Protein AF-A0A8T4YUE2-F1 (afdb_monomer)

Sequence (226 aa):
MSTVSCRKFLSAGVGGAAAAGIGYLTKDYWYPLTQRVISPKPAFATPTPVETKVNSPPYANFELKRPIYIRPCVGQEVQFLNKSTDPDGDPLTYRWYVDDKLESESKDFSTRFNEIGQHSVRLEVSDGKLKDKKEYSFIDVETDQIFPTKPLYVKYKGVRYFAGSITYEWPNIPSPSTEEMDEQLDTIRDDLGCNAIIICGGEYSEDRMIECGRMALEKRFERIYV

Foldseek 3Di:
DDDDDDDDDDDDDDDDDDDDDDDDDDDDDDDDDDDDDDPDDDDPDDPDPPPPPDADEKAWDKDWPDPPPDQAAAFDKTKIATPIGGPVHADKWKWKDKQNHTDDGDRIDMDGHHDFAWIKIKMWMDSPPHIDMDIDRTRGYHHDDPDPCPPDPDPFDEDEEEQEDPDPVCVPDHHDDLVNLLRVLLCCCPVVVGLEYEYDYDPPCPVSSVSSVVSNVVSRRPYYHD

Structure (mmCIF, N/CA/C/O backbone):
data_AF-A0A8T4YUE2-F1
#
_entry.id   AF-A0A8T4YUE2-F1
#
loop_
_atom_site.group_PDB
_atom_site.id
_atom_site.type_symbol
_atom_site.label_atom_id
_atom_site.label_alt_id
_atom_site.label_comp_id
_atom_site.label_asym_id
_atom_site.label_entity_id
_atom_site.label_seq_id
_atom_site.pdbx_PDB_ins_code
_atom_site.Cartn_x
_atom_site.Cartn_y
_atom_site.Cartn_z
_atom_site.occupancy
_atom_site.B_iso_or_equiv
_atom_site.auth_seq_id
_atom_site.auth_comp_id
_atom_site.auth_asym_id
_atom_site.auth_atom_id
_atom_site.pdbx_PDB_model_num
ATOM 1 N N . MET A 1 1 ? 52.497 2.672 49.164 1.00 38.88 1 MET A N 1
ATOM 2 C CA . MET A 1 1 ? 51.221 2.724 48.423 1.00 38.88 1 MET A CA 1
ATOM 3 C C . MET A 1 1 ? 50.197 3.216 49.434 1.00 38.88 1 MET A C 1
ATOM 5 O O . MET A 1 1 ? 49.953 2.500 50.391 1.00 38.88 1 MET A O 1
ATOM 9 N N . SER A 1 2 ? 49.788 4.487 49.460 1.00 33.41 2 SER A N 1
ATOM 10 C CA . SER A 1 2 ? 49.443 5.390 48.340 1.00 33.41 2 SER A CA 1
ATOM 11 C C . SER A 1 2 ? 48.178 4.882 47.623 1.00 33.41 2 SER A C 1
ATOM 13 O O . SER A 1 2 ? 48.196 3.739 47.180 1.00 33.41 2 SER A O 1
ATOM 15 N N . THR A 1 3 ? 47.077 5.638 47.504 1.00 31.02 3 THR A N 1
ATOM 16 C CA . THR A 1 3 ? 46.895 7.076 47.822 1.00 31.02 3 THR A CA 1
ATOM 17 C C . THR A 1 3 ? 45.441 7.417 48.189 1.00 31.02 3 THR A C 1
ATOM 19 O O . THR A 1 3 ? 44.520 6.662 47.901 1.00 31.02 3 THR A O 1
ATOM 22 N N . VAL A 1 4 ? 45.240 8.578 48.820 1.00 30.95 4 VAL A N 1
ATOM 23 C CA . VAL A 1 4 ? 43.931 9.166 49.163 1.00 30.95 4 VAL A CA 1
ATOM 24 C C . VAL A 1 4 ? 43.209 9.702 47.920 1.00 30.95 4 VAL A C 1
ATOM 26 O O . VAL A 1 4 ? 43.837 10.366 47.099 1.00 30.95 4 VAL A O 1
ATOM 29 N N . SER A 1 5 ? 41.879 9.559 47.856 1.00 28.42 5 SER A N 1
ATOM 30 C CA . SER A 1 5 ? 41.004 10.623 47.334 1.00 28.42 5 SER A CA 1
ATOM 31 C C . SER A 1 5 ? 39.578 10.525 47.895 1.00 28.42 5 SER A C 1
ATOM 33 O O . SER A 1 5 ? 39.104 9.449 48.246 1.00 28.42 5 SER A O 1
ATOM 35 N N . CYS A 1 6 ? 38.902 11.667 48.000 1.00 26.30 6 CYS A N 1
ATOM 36 C CA . CYS A 1 6 ? 37.543 11.833 48.519 1.00 26.30 6 CYS A CA 1
ATOM 37 C C . CYS A 1 6 ? 36.867 12.984 47.765 1.00 26.30 6 CYS A C 1
ATOM 39 O O . CYS A 1 6 ? 37.536 13.988 47.508 1.00 26.30 6 CYS A O 1
ATOM 41 N N . ARG A 1 7 ? 35.554 12.888 47.482 1.00 28.30 7 ARG A N 1
ATOM 42 C CA . ARG A 1 7 ? 34.681 14.067 47.297 1.00 28.30 7 ARG A CA 1
ATOM 43 C C . ARG A 1 7 ? 33.175 13.771 47.423 1.00 28.30 7 ARG A C 1
ATOM 45 O O . ARG A 1 7 ? 32.545 13.205 46.540 1.00 28.30 7 ARG A O 1
ATOM 52 N N . LYS A 1 8 ? 32.612 14.273 48.528 1.00 25.11 8 LYS A N 1
ATOM 53 C CA . LYS A 1 8 ? 31.331 15.020 48.596 1.00 25.11 8 LYS A CA 1
ATOM 54 C C . LYS A 1 8 ? 31.420 16.253 47.653 1.00 25.11 8 LYS A C 1
ATOM 56 O O . LYS A 1 8 ? 32.539 16.609 47.296 1.00 25.11 8 LYS A O 1
ATOM 61 N N . PHE A 1 9 ? 30.416 17.038 47.248 1.00 26.80 9 PHE A N 1
ATOM 62 C CA . PHE A 1 9 ? 28.951 17.212 47.423 1.00 26.80 9 PHE A CA 1
ATOM 63 C C . PHE A 1 9 ? 28.524 18.219 46.292 1.00 26.80 9 PHE A C 1
ATOM 65 O O . PHE A 1 9 ? 29.406 18.647 45.551 1.00 26.80 9 PHE A O 1
ATOM 72 N N . LEU A 1 10 ? 27.295 18.707 46.041 1.00 23.53 10 LEU A N 1
ATOM 73 C CA . LEU A 1 10 ? 25.931 18.642 46.617 1.00 23.53 10 LEU A CA 1
ATOM 74 C C . LEU A 1 10 ? 24.929 19.101 45.514 1.00 23.53 10 LEU A C 1
ATOM 76 O O . LEU A 1 10 ? 25.354 19.702 44.530 1.00 23.53 10 LEU A O 1
ATOM 80 N N . SER A 1 11 ? 23.615 18.982 45.736 1.00 25.91 11 SER A N 1
ATOM 81 C CA . SER A 1 11 ? 22.608 19.898 45.156 1.00 25.91 11 SER A CA 1
ATOM 82 C C . SER A 1 11 ? 21.595 20.301 46.233 1.00 25.91 11 SER A C 1
ATOM 84 O O . SER A 1 11 ? 21.238 19.470 47.067 1.00 25.91 11 SER A O 1
ATOM 86 N N . ALA A 1 12 ? 21.173 21.569 46.267 1.00 29.11 12 ALA A N 1
ATOM 87 C CA . ALA A 1 12 ? 20.514 22.169 47.432 1.00 29.11 12 ALA A CA 1
ATOM 88 C C . ALA A 1 12 ? 19.180 22.873 47.113 1.00 29.11 12 ALA A C 1
ATOM 90 O O . ALA A 1 12 ? 18.963 23.352 46.005 1.00 29.11 12 ALA A O 1
ATOM 91 N N . GLY A 1 13 ? 18.334 22.963 48.141 1.00 26.25 13 GLY A N 1
ATOM 92 C CA . GLY A 1 13 ? 17.031 23.637 48.187 1.00 26.25 13 GLY A CA 1
ATOM 93 C C . GLY A 1 13 ? 16.423 23.343 49.564 1.00 26.25 13 GLY A C 1
ATOM 94 O O . GLY A 1 13 ? 15.922 22.250 49.783 1.00 26.25 13 GLY A O 1
ATOM 95 N N . VAL A 1 14 ? 16.728 24.110 50.615 1.00 27.97 14 VAL A N 1
ATOM 96 C CA . VAL A 1 14 ? 16.156 25.437 50.927 1.00 27.97 14 VAL A CA 1
ATOM 97 C C . VAL A 1 14 ? 14.621 25.362 51.012 1.00 27.97 14 VAL A C 1
ATOM 99 O O . VAL A 1 14 ? 13.965 25.204 49.995 1.00 27.97 14 VAL A O 1
ATOM 102 N N . GLY A 1 15 ? 14.004 25.485 52.190 1.00 24.48 15 GLY A N 1
ATOM 103 C CA . GLY A 1 15 ? 14.605 25.602 53.523 1.00 24.48 15 GLY A CA 1
ATOM 104 C C . GLY A 1 15 ? 13.550 25.698 54.630 1.00 24.48 15 GLY A C 1
ATOM 105 O O . GLY A 1 15 ? 12.399 26.029 54.368 1.00 24.48 15 GLY A O 1
ATOM 106 N N . GLY A 1 16 ? 13.947 25.427 55.874 1.00 26.67 16 GLY A N 1
ATOM 107 C CA . GLY A 1 16 ? 13.075 25.543 57.044 1.00 26.67 16 GLY A CA 1
ATOM 108 C C . GLY A 1 16 ? 13.902 25.689 58.316 1.00 26.67 16 GLY A C 1
ATOM 109 O O . GLY A 1 16 ? 14.657 24.785 58.664 1.00 26.67 16 GLY A O 1
ATOM 110 N N . ALA A 1 17 ? 13.793 26.840 58.982 1.00 26.16 17 ALA A N 1
ATOM 111 C CA . ALA A 1 17 ? 14.574 27.165 60.171 1.00 26.16 17 ALA A CA 1
ATOM 112 C C . ALA A 1 17 ? 13.704 27.845 61.238 1.00 26.16 17 ALA A C 1
ATOM 114 O O . ALA A 1 17 ? 13.204 28.947 61.032 1.00 26.16 17 ALA A O 1
ATOM 115 N N . ALA A 1 18 ? 13.576 27.190 62.390 1.00 28.41 18 ALA A N 1
ATOM 116 C CA . ALA A 1 18 ? 13.179 27.759 63.677 1.00 28.41 18 ALA A CA 1
ATOM 117 C C . ALA A 1 18 ? 13.694 26.809 64.775 1.00 28.41 18 ALA A C 1
ATOM 119 O O . ALA A 1 18 ? 13.751 25.600 64.548 1.00 28.41 18 ALA A O 1
ATOM 120 N N . ALA A 1 19 ? 14.111 27.325 65.936 1.00 28.05 19 ALA A N 1
ATOM 121 C CA . ALA A 1 19 ? 14.822 26.529 66.941 1.00 28.05 19 ALA A CA 1
ATOM 122 C C . ALA A 1 19 ? 14.387 26.828 68.385 1.00 28.05 19 ALA A C 1
ATOM 124 O O . ALA A 1 19 ? 14.230 27.987 68.760 1.00 28.05 19 ALA A O 1
ATOM 125 N N . ALA A 1 20 ? 14.279 25.768 69.193 1.00 30.95 20 ALA A N 1
ATOM 126 C CA . ALA A 1 20 ? 14.277 25.758 70.661 1.00 30.95 20 ALA A CA 1
ATOM 127 C C . ALA A 1 20 ? 14.504 24.302 71.146 1.00 30.95 20 ALA A C 1
ATOM 129 O O . ALA A 1 20 ? 14.014 23.379 70.502 1.00 30.95 20 ALA A O 1
ATOM 130 N N . GLY A 1 21 ? 15.219 24.004 72.237 1.00 29.17 21 GLY A N 1
ATOM 131 C CA . GLY A 1 21 ? 16.077 24.872 73.049 1.00 29.17 21 GLY A CA 1
ATOM 132 C C . GLY A 1 21 ? 16.738 24.136 74.235 1.00 29.17 21 GLY A C 1
ATOM 133 O O . GLY A 1 21 ? 16.043 23.542 75.041 1.00 29.17 21 GLY A O 1
ATOM 134 N N . ILE A 1 22 ? 18.075 24.219 74.319 1.00 27.84 22 ILE A N 1
ATOM 135 C CA . ILE A 1 22 ? 18.956 24.224 75.518 1.00 27.84 22 ILE A CA 1
ATOM 136 C C . ILE A 1 22 ? 18.706 23.223 76.684 1.00 27.84 22 ILE A C 1
ATOM 138 O O . ILE A 1 22 ? 17.821 23.426 77.507 1.00 27.84 22 ILE A O 1
ATOM 142 N N . GLY A 1 23 ? 19.689 22.330 76.909 1.00 26.39 23 GLY A N 1
ATOM 143 C CA . GLY A 1 23 ? 20.106 21.836 78.245 1.00 26.39 23 GLY A CA 1
ATOM 144 C C . GLY A 1 23 ? 19.331 20.641 78.841 1.00 26.39 23 GLY A C 1
ATOM 145 O O . GLY A 1 23 ? 18.169 20.439 78.526 1.00 26.39 23 GLY A O 1
ATOM 146 N N . TYR A 1 24 ? 19.899 19.790 79.710 1.00 28.31 24 TYR A N 1
ATOM 147 C CA . TYR A 1 24 ? 21.267 19.674 80.259 1.00 28.31 24 TYR A CA 1
ATOM 148 C C . TYR A 1 24 ? 21.640 18.186 80.489 1.00 28.31 24 TYR A C 1
ATOM 150 O O . TYR A 1 24 ? 20.778 17.313 80.478 1.00 28.31 24 TYR A O 1
ATOM 158 N N . LEU A 1 25 ? 22.929 17.899 80.714 1.00 34.78 25 LEU A N 1
ATOM 159 C CA . LEU A 1 25 ? 23.470 16.560 81.008 1.00 34.78 25 LEU A CA 1
ATOM 160 C C . LEU A 1 25 ? 23.394 16.197 82.506 1.00 34.78 25 LEU A C 1
ATOM 162 O O . LEU A 1 25 ? 23.933 16.943 83.323 1.00 34.78 25 LEU A O 1
ATOM 166 N N . THR A 1 26 ? 22.928 14.990 82.846 1.00 32.44 26 THR A N 1
ATOM 167 C CA . THR A 1 26 ? 23.358 14.252 84.056 1.00 32.44 26 THR A CA 1
ATOM 168 C C . THR A 1 26 ? 23.444 12.740 83.810 1.00 32.44 26 THR A C 1
ATOM 170 O O . THR A 1 26 ? 22.856 12.207 82.875 1.00 32.44 26 THR A O 1
ATOM 173 N N . LYS A 1 27 ? 24.271 12.088 84.635 1.00 31.78 27 LYS A N 1
ATOM 174 C CA . LYS A 1 27 ? 24.833 10.738 84.473 1.00 31.78 27 LYS A CA 1
ATOM 175 C C . LYS A 1 27 ? 23.836 9.581 84.584 1.00 31.78 27 LYS A C 1
ATOM 177 O O . LYS A 1 27 ? 22.786 9.682 85.210 1.00 31.78 27 LYS A O 1
ATOM 182 N N . ASP A 1 28 ? 24.313 8.462 84.058 1.00 37.44 28 ASP A N 1
ATOM 183 C CA . ASP A 1 28 ? 23.855 7.082 84.197 1.00 37.44 28 ASP A CA 1
ATOM 184 C C . ASP A 1 28 ? 23.324 6.707 85.592 1.00 37.44 28 ASP A C 1
ATOM 186 O O . ASP A 1 28 ? 23.993 6.955 86.592 1.00 37.44 28 ASP A O 1
ATOM 190 N N . TYR A 1 29 ? 22.203 5.977 85.627 1.00 30.33 29 TYR A N 1
ATOM 191 C CA . TYR A 1 29 ? 22.048 4.746 86.416 1.00 30.33 29 TYR A CA 1
ATOM 192 C C . TYR A 1 29 ? 20.968 3.858 85.775 1.00 30.33 29 TYR A C 1
ATOM 194 O O . TYR A 1 29 ? 19.900 4.331 85.394 1.00 30.33 29 TYR A O 1
ATOM 202 N N . TRP A 1 30 ? 21.248 2.559 85.656 1.00 27.05 30 TRP A N 1
ATOM 203 C CA . TRP A 1 30 ? 20.366 1.545 85.066 1.00 27.05 30 TRP A CA 1
ATOM 204 C C . TRP A 1 30 ? 19.930 0.547 86.136 1.00 27.05 30 TRP A C 1
ATOM 206 O O . TRP A 1 30 ? 20.808 0.012 86.801 1.00 27.05 30 TRP A O 1
ATOM 216 N N . TYR A 1 31 ? 18.627 0.255 86.235 1.00 28.47 31 TYR A N 1
ATOM 217 C CA . TYR A 1 31 ? 18.043 -1.047 86.617 1.00 28.47 31 TYR A CA 1
ATOM 218 C C . TYR A 1 31 ? 16.563 -1.103 86.152 1.00 28.47 31 TYR A C 1
ATOM 220 O O . TYR A 1 31 ? 16.006 -0.062 85.797 1.00 28.47 31 TYR A O 1
ATOM 228 N N . PRO A 1 32 ? 15.947 -2.296 85.996 1.00 37.31 32 PRO A N 1
ATOM 229 C CA . PRO A 1 32 ? 14.959 -2.509 84.934 1.00 37.31 32 PRO A CA 1
ATOM 230 C C . PRO A 1 32 ? 13.519 -2.113 85.286 1.00 37.31 32 PRO A C 1
ATOM 232 O O . PRO A 1 32 ? 13.056 -2.296 86.411 1.00 37.31 32 PRO A O 1
ATOM 235 N N . LEU A 1 33 ? 12.772 -1.688 84.262 1.00 31.84 33 LEU A N 1
ATOM 236 C CA . LEU A 1 33 ? 11.313 -1.563 84.294 1.00 31.84 33 LEU A CA 1
ATOM 237 C C . LEU A 1 33 ? 10.638 -2.711 83.535 1.00 31.84 33 LEU A C 1
ATOM 239 O O . LEU A 1 33 ? 11.148 -3.214 82.535 1.00 31.84 33 LEU A O 1
ATOM 243 N N . THR A 1 34 ? 9.478 -3.132 84.034 1.00 36.91 34 THR A N 1
ATOM 244 C CA . THR A 1 34 ? 8.732 -4.289 83.533 1.00 36.91 34 THR A CA 1
ATOM 245 C C . THR A 1 34 ? 8.098 -4.029 82.166 1.00 36.91 34 THR A C 1
ATOM 247 O O . THR A 1 34 ? 7.477 -2.993 81.923 1.00 36.91 34 THR A O 1
ATOM 250 N N . GLN A 1 35 ? 8.215 -5.009 81.267 1.00 36.50 35 GLN A N 1
ATOM 251 C CA . GLN A 1 35 ? 7.698 -4.923 79.903 1.00 36.50 35 GLN A CA 1
ATOM 252 C C . GLN A 1 35 ? 6.166 -5.060 79.879 1.00 36.50 35 GLN A C 1
ATOM 254 O O . GLN A 1 35 ? 5.616 -6.139 79.657 1.00 36.50 35 GLN A O 1
ATOM 259 N N . ARG A 1 36 ? 5.452 -3.949 80.099 1.00 40.69 36 ARG A N 1
ATOM 260 C CA . ARG A 1 36 ? 4.016 -3.864 79.798 1.00 40.69 36 ARG A CA 1
ATOM 261 C C . ARG A 1 36 ? 3.811 -4.055 78.296 1.00 40.69 36 ARG A C 1
ATOM 263 O O . ARG A 1 36 ? 4.295 -3.254 77.500 1.00 40.69 36 ARG A O 1
ATOM 270 N N . VAL A 1 37 ? 3.055 -5.084 77.918 1.00 39.66 37 VAL A N 1
ATOM 271 C CA . VAL A 1 37 ? 2.605 -5.279 76.535 1.00 39.66 37 VAL A CA 1
ATOM 272 C C . VAL A 1 37 ? 1.615 -4.168 76.190 1.00 39.66 37 VAL A C 1
ATOM 274 O O . VAL A 1 37 ? 0.453 -4.207 76.590 1.00 39.66 37 VAL A O 1
ATOM 277 N N . ILE A 1 38 ? 2.087 -3.157 75.463 1.00 42.62 38 ILE A N 1
ATOM 278 C CA . ILE A 1 38 ? 1.226 -2.169 74.816 1.00 42.62 38 ILE A CA 1
ATOM 279 C C . ILE A 1 38 ? 0.842 -2.757 73.461 1.00 42.62 38 ILE A C 1
ATOM 281 O O . ILE A 1 38 ? 1.644 -2.743 72.528 1.00 42.62 38 ILE A O 1
ATOM 285 N N . SER A 1 39 ? -0.375 -3.290 73.353 1.00 45.12 39 SER A N 1
ATOM 286 C CA . SER A 1 39 ? -0.930 -3.704 72.064 1.00 45.12 39 SER A CA 1
ATOM 287 C C . SER A 1 39 ? -0.909 -2.510 71.101 1.00 45.12 39 SER A C 1
ATOM 289 O O . SER A 1 39 ? -1.440 -1.453 71.461 1.00 45.12 39 SER A O 1
ATOM 291 N N . PRO A 1 40 ? -0.321 -2.626 69.896 1.00 42.16 40 PRO A N 1
ATOM 292 C CA . PRO A 1 40 ? -0.323 -1.524 68.947 1.00 42.16 40 PRO A CA 1
ATOM 293 C C . PRO A 1 40 ? -1.768 -1.208 68.554 1.00 42.16 40 PRO A C 1
ATOM 295 O O . PRO A 1 40 ? -2.486 -2.061 68.030 1.00 42.16 40 PRO A O 1
ATOM 298 N N . LYS A 1 41 ? -2.200 0.032 68.813 1.00 43.50 41 LYS A N 1
ATOM 299 C CA . LYS A 1 41 ? -3.467 0.557 68.294 1.00 43.50 41 LYS A CA 1
ATOM 300 C C . LYS A 1 41 ? -3.447 0.379 66.769 1.00 43.50 41 LYS A C 1
ATOM 302 O O . LYS A 1 41 ? -2.474 0.827 66.159 1.00 43.50 41 LYS A O 1
ATOM 307 N N . PRO A 1 42 ? -4.466 -0.243 66.145 1.00 46.47 42 PRO A N 1
ATOM 308 C CA . PRO A 1 42 ? -4.457 -0.452 64.706 1.00 46.47 42 PRO A CA 1
ATOM 309 C C . PRO A 1 42 ? -4.363 0.900 64.000 1.00 46.47 42 PRO A C 1
ATOM 311 O O . PRO A 1 42 ? -5.207 1.781 64.191 1.00 46.47 42 PRO A O 1
ATOM 314 N N . ALA A 1 43 ? -3.310 1.068 63.203 1.00 52.22 43 ALA A N 1
ATOM 315 C CA . ALA A 1 43 ? -3.214 2.178 62.278 1.00 52.22 43 ALA A CA 1
ATOM 316 C C . ALA A 1 43 ? -4.290 1.965 61.210 1.00 52.22 43 ALA A C 1
ATOM 318 O O . ALA A 1 43 ? -4.208 1.026 60.420 1.00 52.22 43 ALA A O 1
ATOM 319 N N . PHE A 1 44 ? -5.313 2.819 61.206 1.00 54.78 44 PHE A N 1
ATOM 320 C CA . PHE A 1 44 ? -6.256 2.875 60.098 1.00 54.78 44 PHE A CA 1
ATOM 321 C C . PHE A 1 44 ? -5.487 3.360 58.871 1.00 54.78 44 PHE A C 1
ATOM 323 O O . PHE A 1 44 ? -5.211 4.552 58.740 1.00 54.78 44 PHE A O 1
ATOM 330 N N . ALA A 1 45 ? -5.117 2.425 57.997 1.00 54.78 45 ALA A N 1
ATOM 331 C CA . ALA A 1 45 ? -4.615 2.752 56.677 1.00 54.78 45 ALA A CA 1
ATOM 332 C C . ALA A 1 45 ? -5.709 3.538 55.948 1.00 54.78 45 ALA A C 1
ATOM 334 O O . ALA A 1 45 ? -6.776 2.999 55.648 1.00 54.78 45 ALA A O 1
ATOM 335 N N . THR A 1 46 ? -5.467 4.826 55.710 1.00 51.53 46 THR A N 1
ATOM 336 C CA . THR A 1 46 ? -6.326 5.629 54.843 1.00 51.53 46 THR A CA 1
ATOM 337 C C . THR A 1 46 ? -6.323 4.958 53.470 1.00 51.53 46 THR A C 1
ATOM 339 O O . THR A 1 46 ? -5.232 4.768 52.926 1.00 51.53 46 THR A O 1
ATOM 342 N N . PRO A 1 47 ? -7.479 4.556 52.910 1.00 60.28 47 PRO A N 1
ATOM 343 C CA . PRO A 1 47 ? -7.495 3.987 51.573 1.00 60.28 47 PRO A CA 1
ATOM 344 C C . PRO A 1 47 ? -6.960 5.046 50.613 1.00 60.28 47 PRO A C 1
ATOM 346 O O . PRO A 1 47 ? -7.492 6.156 50.542 1.00 60.28 47 PRO A O 1
ATOM 349 N N . THR A 1 48 ? -5.876 4.721 49.912 1.00 59.44 48 THR A N 1
ATOM 350 C CA . THR A 1 48 ? -5.363 5.565 48.835 1.00 59.44 48 THR A CA 1
ATOM 351 C C . THR A 1 48 ? -6.492 5.737 47.819 1.00 59.44 48 THR A C 1
ATOM 353 O O . THR A 1 48 ? -7.087 4.723 47.439 1.00 59.44 48 THR A O 1
ATOM 356 N N . PRO A 1 49 ? -6.834 6.965 47.388 1.00 57.38 49 PRO A N 1
ATOM 357 C CA . PRO A 1 49 ? -7.802 7.142 46.318 1.00 57.38 49 PRO A CA 1
ATOM 358 C C . PRO A 1 49 ? -7.329 6.347 45.103 1.00 57.38 49 PRO A C 1
ATOM 360 O O . PRO A 1 49 ? -6.229 6.577 44.603 1.00 57.38 49 PRO A O 1
ATOM 363 N N . VAL A 1 50 ? -8.131 5.377 44.662 1.00 60.28 50 VAL A N 1
ATOM 364 C CA . VAL A 1 50 ? -7.858 4.669 43.412 1.00 60.28 50 VAL A CA 1
ATOM 365 C C . VAL A 1 50 ? -8.160 5.664 42.305 1.00 60.28 50 VAL A C 1
ATOM 367 O O . VAL A 1 50 ? -9.322 5.921 42.001 1.00 60.28 50 VAL A O 1
ATOM 370 N N . GLU A 1 51 ? -7.111 6.279 41.767 1.00 60.47 51 GLU A N 1
ATOM 371 C CA . GLU A 1 51 ? -7.204 7.247 40.680 1.00 60.47 51 GLU A CA 1
ATOM 372 C C . GLU A 1 51 ? -7.627 6.515 39.401 1.00 60.47 51 GLU A C 1
ATOM 374 O O . GLU A 1 51 ? -6.815 6.023 38.618 1.00 60.47 51 GLU A O 1
ATOM 379 N N . THR A 1 52 ? -8.942 6.364 39.235 1.00 65.50 52 THR A N 1
ATOM 380 C CA . THR A 1 52 ? -9.553 5.706 38.083 1.00 65.50 52 THR A CA 1
ATOM 381 C C . THR A 1 52 ? -9.398 6.597 36.860 1.00 65.50 52 THR A C 1
ATOM 383 O O . THR A 1 52 ? -10.268 7.420 36.565 1.00 65.50 52 THR A O 1
ATOM 386 N N . LYS A 1 53 ? -8.271 6.422 36.163 1.00 77.19 53 LYS A N 1
ATOM 387 C CA . LYS A 1 53 ? -8.003 6.995 34.845 1.00 77.19 53 LYS A CA 1
ATOM 388 C C . LYS A 1 53 ? -9.219 6.763 33.938 1.00 77.19 53 LYS A C 1
ATOM 390 O O . LYS A 1 53 ? -9.606 5.621 33.694 1.00 77.19 53 LYS A O 1
ATOM 395 N N . VAL A 1 54 ? -9.845 7.852 33.494 1.00 89.19 54 VAL A N 1
ATOM 396 C CA . VAL A 1 54 ? -10.989 7.801 32.575 1.00 89.19 54 VAL A CA 1
ATOM 397 C C . VAL A 1 54 ? -10.487 7.374 31.201 1.00 89.19 54 VAL A C 1
ATOM 399 O O . VAL A 1 54 ? -9.427 7.816 30.773 1.00 89.19 54 VAL A O 1
ATOM 402 N N . ASN A 1 55 ? -11.244 6.504 30.540 1.00 91.88 55 ASN A N 1
ATOM 403 C CA . ASN A 1 55 ? -10.831 5.864 29.302 1.00 91.88 55 ASN A CA 1
ATOM 404 C C . ASN A 1 55 ? -11.106 6.730 28.065 1.00 91.88 55 ASN A C 1
ATOM 406 O O . ASN A 1 55 ? -12.236 7.181 27.857 1.00 91.88 55 ASN A O 1
ATOM 410 N N . SER A 1 56 ? -10.090 6.885 27.229 1.00 92.19 56 SER A N 1
ATOM 411 C CA . SER A 1 56 ? -10.143 7.487 25.896 1.00 92.19 56 SER A CA 1
ATOM 412 C C . SER A 1 56 ? -10.556 6.433 24.862 1.00 92.19 56 SER A C 1
ATOM 414 O O . SER A 1 56 ? -10.237 5.265 25.049 1.00 92.19 56 SER A O 1
ATOM 416 N N . PRO A 1 57 ? -11.258 6.777 23.770 1.00 92.56 57 PRO A N 1
ATOM 417 C CA . PRO A 1 57 ? -11.473 5.823 22.687 1.00 92.56 57 PRO A CA 1
ATOM 418 C C . PRO A 1 57 ? -10.158 5.546 21.933 1.00 92.56 57 PRO A C 1
ATOM 420 O O . PRO A 1 57 ? -9.328 6.457 21.811 1.00 92.56 57 PRO A O 1
ATOM 423 N N . PRO A 1 58 ? -9.987 4.342 21.357 1.00 96.56 58 PRO A N 1
ATOM 424 C CA . PRO A 1 58 ? -8.894 4.078 20.430 1.00 96.56 58 PRO A CA 1
ATOM 425 C C . PRO A 1 58 ? -9.061 4.910 19.152 1.00 96.56 58 PRO A C 1
ATOM 427 O O . PRO A 1 58 ? -10.171 5.301 18.797 1.00 96.56 58 PRO A O 1
ATOM 430 N N . TYR A 1 59 ? -7.969 5.134 18.422 1.00 95.69 59 TYR A N 1
ATOM 431 C CA . TYR A 1 59 ? -7.998 5.701 17.074 1.00 95.69 59 TYR A CA 1
ATOM 432 C C . TYR A 1 59 ? -7.802 4.589 16.041 1.00 95.69 59 TYR A C 1
ATOM 434 O O . TYR A 1 59 ? -6.725 3.988 15.965 1.00 95.69 59 TYR A O 1
ATOM 442 N N . ALA A 1 60 ? -8.836 4.307 15.249 1.00 95.88 60 ALA A N 1
ATOM 443 C CA . ALA A 1 60 ? -8.797 3.312 14.188 1.00 95.88 60 ALA A CA 1
ATOM 444 C C . ALA A 1 60 ? -8.140 3.892 12.927 1.00 95.88 60 ALA A C 1
ATOM 446 O O . ALA A 1 60 ? -8.597 4.885 12.355 1.00 95.88 60 ALA A O 1
ATOM 447 N N . ASN A 1 61 ? -7.084 3.239 12.441 1.00 94.88 61 ASN A N 1
ATOM 448 C CA . ASN A 1 61 ? -6.453 3.610 11.179 1.00 94.88 61 ASN A CA 1
ATOM 449 C C . ASN A 1 61 ? -5.789 2.413 10.489 1.00 94.88 61 ASN A C 1
ATOM 451 O O . ASN A 1 61 ? -5.226 1.531 11.138 1.00 94.88 61 ASN A O 1
ATOM 455 N N . PHE A 1 62 ? -5.812 2.401 9.159 1.00 92.94 62 PHE A N 1
ATOM 456 C CA . PHE A 1 62 ? -5.086 1.429 8.348 1.00 92.94 62 PHE A CA 1
ATOM 457 C C . PHE A 1 62 ? -4.725 2.003 6.981 1.00 92.94 62 PHE A C 1
ATOM 459 O O . PHE A 1 62 ? -5.330 2.966 6.508 1.00 92.94 62 PHE A O 1
ATOM 466 N N . GLU A 1 63 ? -3.742 1.373 6.351 1.00 89.50 63 GLU A N 1
ATOM 467 C CA . GLU A 1 63 ? -3.248 1.705 5.020 1.00 89.50 63 GLU A CA 1
ATOM 468 C C . GLU A 1 63 ? -3.340 0.475 4.113 1.00 89.50 63 GLU A C 1
ATOM 470 O O . GLU A 1 63 ? -3.088 -0.654 4.546 1.00 89.50 63 GLU A O 1
ATOM 475 N N . LEU A 1 64 ? -3.665 0.700 2.840 1.00 86.69 64 LEU A N 1
ATOM 476 C CA . LEU A 1 64 ? -3.426 -0.281 1.787 1.00 86.69 64 LEU A CA 1
ATOM 477 C C . LEU A 1 64 ? -1.909 -0.485 1.665 1.00 86.69 64 LEU A C 1
ATOM 479 O O . LEU A 1 64 ? -1.154 0.490 1.602 1.00 86.69 64 LEU A O 1
ATOM 483 N N . LYS A 1 65 ? -1.442 -1.734 1.635 1.00 83.94 65 LYS A N 1
ATOM 484 C CA . LYS A 1 65 ? -0.036 -2.008 1.336 1.00 83.94 65 LYS A CA 1
ATOM 485 C C . LYS A 1 65 ? 0.235 -1.641 -0.125 1.00 83.94 65 LYS A C 1
ATOM 487 O O . LYS A 1 65 ? -0.494 -2.065 -1.013 1.00 83.94 65 LYS A O 1
ATOM 492 N N . ARG A 1 66 ? 1.300 -0.868 -0.336 1.00 70.75 66 ARG A N 1
ATOM 493 C CA . ARG A 1 66 ? 1.787 -0.404 -1.644 1.00 70.75 66 ARG A CA 1
ATOM 494 C C . ARG A 1 66 ? 1.968 -1.571 -2.643 1.00 70.75 66 ARG A C 1
ATOM 496 O O . ARG A 1 66 ? 2.375 -2.649 -2.195 1.00 70.75 66 ARG A O 1
ATOM 503 N N . PRO A 1 67 ? 1.725 -1.367 -3.955 1.00 64.38 67 PRO A N 1
ATOM 504 C CA . PRO A 1 67 ? 1.475 -0.081 -4.621 1.00 64.38 67 PRO A CA 1
ATOM 505 C C . PRO A 1 67 ? 0.054 0.479 -4.429 1.00 64.38 67 PRO A C 1
ATOM 507 O O . PRO A 1 67 ? -0.917 -0.269 -4.440 1.00 64.38 67 PRO A O 1
ATOM 510 N N . ILE A 1 68 ? -0.075 1.801 -4.247 1.00 64.31 68 ILE A N 1
ATOM 511 C CA . ILE A 1 68 ? -1.376 2.450 -3.932 1.00 64.31 68 ILE A CA 1
ATOM 512 C C . ILE A 1 68 ? -2.142 2.932 -5.180 1.00 64.31 68 ILE A C 1
ATOM 514 O O . ILE A 1 68 ? -3.369 2.983 -5.173 1.00 64.31 68 ILE A O 1
ATOM 518 N N . TYR A 1 69 ? -1.445 3.284 -6.261 1.00 57.34 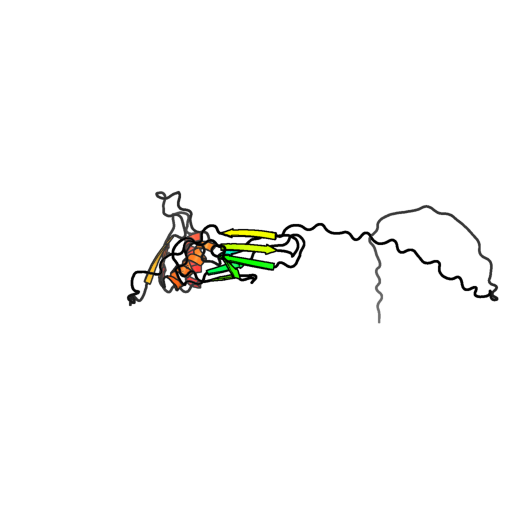69 TYR A N 1
ATOM 519 C CA . TYR A 1 69 ? -2.029 3.871 -7.483 1.00 57.34 69 TYR A CA 1
ATOM 520 C C . TYR A 1 69 ? -2.479 2.822 -8.524 1.00 57.34 69 TYR A C 1
ATOM 522 O O . TYR A 1 69 ? -2.844 3.191 -9.640 1.00 57.34 69 TYR A O 1
ATOM 530 N N . ILE A 1 70 ? -2.458 1.528 -8.184 1.00 64.56 70 ILE A N 1
ATOM 531 C CA . ILE A 1 70 ? -2.962 0.441 -9.035 1.00 64.56 70 ILE A CA 1
ATOM 532 C C . ILE A 1 70 ? -4.245 -0.100 -8.420 1.00 64.56 70 ILE A C 1
ATOM 534 O O . ILE A 1 70 ? -4.252 -0.549 -7.274 1.00 64.56 70 ILE A O 1
ATOM 538 N N . ARG A 1 71 ? -5.327 -0.099 -9.200 1.00 75.81 71 ARG A N 1
ATOM 539 C CA . ARG A 1 71 ? -6.540 -0.841 -8.854 1.00 75.81 71 ARG A CA 1
ATOM 540 C C . ARG A 1 71 ? -6.240 -2.341 -8.941 1.00 75.81 71 ARG A C 1
ATOM 542 O O . ARG A 1 71 ? -5.823 -2.787 -10.011 1.00 75.81 71 ARG A O 1
ATOM 549 N N . PRO A 1 72 ? -6.381 -3.114 -7.849 1.00 79.69 72 PRO A N 1
ATOM 550 C CA . PRO A 1 72 ? -6.000 -4.519 -7.857 1.00 79.69 72 PRO A CA 1
ATOM 551 C C . PRO A 1 72 ? -6.879 -5.307 -8.831 1.00 79.69 72 PRO A C 1
ATOM 553 O O . PRO A 1 72 ? -8.073 -5.038 -8.964 1.00 79.69 72 PRO A O 1
ATOM 556 N N . CYS A 1 73 ? -6.290 -6.290 -9.507 1.00 82.12 73 CYS A N 1
ATOM 557 C CA . CYS A 1 73 ? -7.029 -7.185 -10.391 1.00 82.12 73 CYS A CA 1
ATOM 558 C C . CYS A 1 73 ? -7.776 -8.265 -9.593 1.00 82.12 73 CYS A C 1
ATOM 560 O O . CYS A 1 73 ? -7.363 -8.647 -8.493 1.00 82.12 73 CYS A O 1
ATOM 562 N N . VAL A 1 74 ? -8.839 -8.825 -10.175 1.00 84.06 74 VAL A N 1
ATOM 563 C CA . VAL A 1 74 ? -9.507 -10.027 -9.641 1.00 84.06 74 VAL A CA 1
ATOM 564 C C . VAL A 1 74 ? -8.484 -11.132 -9.343 1.00 84.06 74 VAL A C 1
ATOM 566 O O . VAL A 1 74 ? -7.656 -11.483 -10.180 1.00 84.06 74 VAL A O 1
ATOM 569 N N . GLY A 1 75 ? -8.540 -11.691 -8.133 1.00 81.06 75 GLY A N 1
ATOM 570 C CA . GLY A 1 75 ? -7.634 -12.737 -7.652 1.00 81.06 75 GLY A CA 1
ATOM 571 C C . GLY A 1 75 ? -6.262 -12.251 -7.159 1.00 81.06 75 GLY A C 1
ATOM 572 O O . GLY A 1 75 ? -5.541 -13.042 -6.537 1.00 81.06 75 GLY A O 1
ATOM 573 N N . GLN A 1 76 ? -5.897 -10.979 -7.367 1.00 82.94 76 GLN A N 1
ATOM 574 C CA . GLN A 1 76 ? -4.675 -10.381 -6.816 1.00 82.94 76 GLN A CA 1
ATOM 575 C C . GLN A 1 76 ? -4.749 -10.315 -5.284 1.00 82.94 76 GLN A C 1
ATOM 577 O O . GLN A 1 76 ? -5.817 -10.116 -4.704 1.00 82.94 76 GLN A O 1
ATOM 582 N N . GLU A 1 77 ? -3.609 -10.500 -4.613 1.00 86.50 77 GLU A N 1
ATOM 583 C CA . GLU A 1 77 ? -3.546 -10.374 -3.158 1.00 86.50 77 GLU A CA 1
ATOM 584 C C . GLU A 1 77 ? -3.453 -8.915 -2.735 1.00 86.50 77 GLU A C 1
ATOM 586 O O . GLU A 1 77 ? -2.525 -8.202 -3.117 1.00 86.50 77 GLU A O 1
ATOM 591 N N . VAL A 1 78 ? -4.400 -8.500 -1.903 1.00 88.06 78 VAL A N 1
ATOM 592 C CA . VAL A 1 78 ? -4.470 -7.159 -1.336 1.00 88.06 78 VAL A CA 1
ATOM 593 C C . VAL A 1 78 ? -4.208 -7.265 0.159 1.00 88.06 78 VAL A C 1
ATOM 595 O O . VAL A 1 78 ? -4.905 -7.998 0.861 1.00 88.06 78 VAL A O 1
ATOM 598 N N . GLN A 1 79 ? -3.192 -6.553 0.647 1.00 90.38 79 GLN A N 1
ATOM 599 C CA . GLN A 1 79 ? -2.779 -6.571 2.052 1.00 90.38 79 GLN A CA 1
ATOM 600 C C . GLN A 1 79 ? -3.060 -5.208 2.704 1.00 90.38 79 GLN A C 1
ATOM 602 O O . GLN A 1 79 ? -2.853 -4.164 2.086 1.00 90.38 79 GLN A O 1
ATOM 607 N N . PHE A 1 80 ? -3.499 -5.211 3.961 1.00 91.56 80 PHE A N 1
ATOM 608 C CA . PHE A 1 80 ? -3.852 -4.021 4.736 1.00 91.56 80 PHE A CA 1
ATOM 609 C C . PHE A 1 80 ? -3.035 -3.973 6.024 1.00 91.56 80 PHE A C 1
ATOM 611 O O . PHE A 1 80 ? -3.041 -4.926 6.808 1.00 91.56 80 PHE A O 1
ATOM 618 N N . LEU A 1 81 ? -2.342 -2.855 6.237 1.00 92.69 81 LEU A N 1
ATOM 619 C CA . LEU A 1 81 ? -1.457 -2.641 7.378 1.00 92.69 81 LEU A CA 1
ATOM 620 C C . LEU A 1 81 ? -2.139 -1.754 8.416 1.00 92.69 81 LEU A C 1
ATOM 622 O O . LEU A 1 81 ? -2.568 -0.636 8.122 1.00 92.69 81 LEU A O 1
ATOM 626 N N . ASN A 1 82 ? -2.215 -2.245 9.644 1.00 94.12 82 ASN A N 1
ATOM 627 C CA . ASN A 1 82 ? -2.929 -1.604 10.734 1.00 94.12 82 ASN A CA 1
ATOM 628 C C . ASN A 1 82 ? -2.045 -0.566 11.441 1.00 94.12 82 ASN A C 1
ATOM 630 O O . ASN A 1 82 ? -0.948 -0.864 11.926 1.00 94.12 82 ASN A O 1
ATOM 634 N N . LYS A 1 83 ? -2.554 0.665 11.496 1.00 95.06 83 LYS A N 1
ATOM 635 C CA . LYS A 1 83 ? -1.911 1.859 12.063 1.00 95.06 83 LYS A CA 1
ATOM 636 C C . LYS A 1 83 ? -2.673 2.407 13.272 1.00 95.06 83 LYS A C 1
ATOM 638 O O . LYS A 1 83 ? -2.459 3.554 13.655 1.00 95.06 83 LYS A O 1
ATOM 643 N N . SER A 1 84 ? -3.592 1.621 13.824 1.00 95.44 84 SER A N 1
ATOM 644 C CA . SER A 1 84 ? -4.449 2.034 14.932 1.00 95.44 84 SER A CA 1
ATOM 645 C C . SER A 1 84 ? -3.640 2.201 16.216 1.00 95.44 84 SER A C 1
ATOM 647 O O . SER A 1 84 ? -2.694 1.451 16.469 1.00 95.44 84 SER A O 1
ATOM 649 N N . THR A 1 85 ? -4.022 3.179 17.031 1.00 95.75 85 THR A N 1
ATOM 650 C CA . THR A 1 85 ? -3.299 3.562 18.250 1.00 95.75 85 THR A CA 1
ATOM 651 C C . THR A 1 85 ? -4.266 3.832 19.385 1.00 95.75 85 THR A C 1
ATOM 653 O O . THR A 1 85 ? -5.284 4.490 19.179 1.00 95.75 85 THR A O 1
ATOM 656 N N . ASP A 1 86 ? -3.909 3.400 20.588 1.00 95.38 86 ASP A N 1
ATOM 657 C CA . ASP A 1 86 ? -4.647 3.735 21.798 1.00 95.38 86 ASP A CA 1
ATOM 658 C C . ASP A 1 86 ? -3.982 4.912 22.539 1.00 95.38 86 ASP A C 1
ATOM 660 O O . ASP A 1 86 ? -2.766 4.857 22.754 1.00 95.38 86 ASP A O 1
ATOM 664 N N . PRO A 1 87 ? -4.717 5.972 22.937 1.00 93.44 87 PRO A N 1
ATOM 665 C CA . PRO A 1 87 ? -4.146 7.079 23.711 1.00 93.44 87 PRO A CA 1
ATOM 666 C C . PRO A 1 87 ? -3.715 6.684 25.128 1.00 93.44 87 PRO A C 1
ATOM 668 O O . PRO A 1 87 ? -2.850 7.339 25.713 1.00 93.44 87 PRO A O 1
ATOM 671 N N . ASP A 1 88 ? -4.323 5.637 25.691 1.00 93.94 88 ASP A N 1
ATOM 672 C CA . ASP A 1 88 ? -4.145 5.242 27.082 1.00 93.94 88 ASP A CA 1
ATOM 673 C C . ASP A 1 88 ? -3.161 4.085 27.287 1.00 93.94 88 ASP A C 1
ATOM 675 O O . ASP A 1 88 ? -2.645 3.940 28.402 1.00 93.94 88 ASP A O 1
ATOM 679 N N . GLY A 1 89 ? -2.837 3.366 26.209 1.00 91.31 89 GLY A N 1
ATOM 680 C CA . GLY A 1 89 ? -1.903 2.243 26.153 1.00 91.31 89 GLY A CA 1
ATOM 681 C C . GLY A 1 89 ? -2.574 0.869 26.234 1.00 91.31 89 GLY A C 1
ATOM 682 O O . GLY A 1 89 ? -1.874 -0.126 26.441 1.00 91.31 89 GLY A O 1
ATOM 683 N N . ASP A 1 90 ? -3.899 0.802 26.098 1.00 94.00 90 ASP A N 1
ATOM 684 C CA . ASP A 1 90 ? -4.662 -0.425 26.317 1.00 94.00 90 ASP A CA 1
ATOM 685 C C . ASP A 1 90 ? -4.531 -1.444 25.159 1.00 94.00 90 ASP A C 1
ATOM 687 O O . ASP A 1 90 ? -4.313 -1.069 24.001 1.00 94.00 90 ASP A O 1
ATOM 691 N N . PRO A 1 91 ? -4.650 -2.763 25.432 1.00 94.81 91 PRO A N 1
ATOM 692 C CA . PRO A 1 91 ? -4.515 -3.794 24.404 1.00 94.81 91 PRO A CA 1
ATOM 693 C C . PRO A 1 91 ? -5.659 -3.764 23.383 1.00 94.81 91 PRO A C 1
ATOM 695 O O . PRO A 1 91 ? -6.811 -4.048 23.708 1.00 94.81 91 PRO A O 1
ATOM 698 N N . LEU A 1 92 ? -5.325 -3.490 22.121 1.00 96.56 92 LEU A N 1
ATOM 699 C CA . LEU A 1 92 ? -6.306 -3.392 21.042 1.00 96.56 92 LEU A CA 1
ATOM 700 C C . LEU A 1 92 ? -6.652 -4.742 20.400 1.00 96.56 92 LEU A C 1
ATOM 702 O O . LEU A 1 92 ? -5.782 -5.553 20.069 1.00 96.56 92 LEU A O 1
ATOM 706 N N . THR A 1 93 ? -7.948 -4.917 20.158 1.00 97.38 93 THR A N 1
ATOM 707 C CA . THR A 1 93 ? -8.566 -5.971 19.344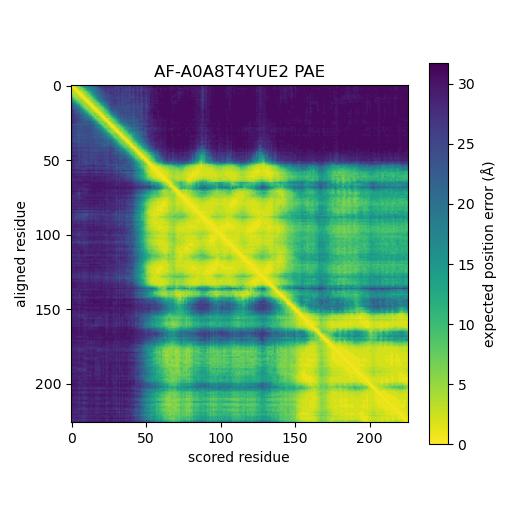 1.00 97.38 93 THR A CA 1
ATOM 708 C C . THR A 1 93 ? -9.097 -5.383 18.036 1.00 97.38 93 THR A C 1
ATOM 710 O O . THR A 1 93 ? -9.400 -4.190 17.965 1.00 97.38 93 THR A O 1
ATOM 713 N N . TYR A 1 94 ? -9.200 -6.210 16.994 1.00 96.94 94 TYR A N 1
ATOM 714 C CA . TYR A 1 94 ? -9.434 -5.768 15.616 1.00 96.94 94 TYR A CA 1
ATOM 715 C C . TYR A 1 94 ? -10.489 -6.637 14.941 1.00 96.94 94 TYR A C 1
ATOM 717 O O . TYR A 1 94 ? -10.525 -7.844 15.174 1.00 96.94 94 TYR A O 1
ATOM 725 N N . ARG A 1 95 ? -11.325 -6.045 14.083 1.00 97.50 95 ARG A N 1
ATOM 726 C CA . ARG A 1 95 ? -12.282 -6.775 13.238 1.00 97.50 95 ARG A CA 1
ATOM 727 C C . ARG A 1 95 ? -12.329 -6.147 11.850 1.00 97.50 95 ARG A C 1
ATOM 729 O O . ARG A 1 95 ? -12.672 -4.974 11.706 1.00 97.50 95 ARG A O 1
ATOM 736 N N . TRP A 1 96 ? -11.979 -6.933 10.844 1.00 96.44 96 TRP A N 1
ATOM 737 C CA . TRP A 1 96 ? -11.953 -6.552 9.439 1.00 96.44 96 TRP A CA 1
ATOM 738 C C . TRP A 1 96 ? -13.204 -7.052 8.738 1.00 96.44 96 TRP A C 1
ATOM 740 O O . TRP A 1 96 ? -13.515 -8.246 8.779 1.00 96.44 96 TRP A O 1
ATOM 750 N N . TYR A 1 97 ? -13.885 -6.134 8.067 1.00 95.06 97 TYR A N 1
ATOM 751 C CA . TYR A 1 97 ? -15.062 -6.410 7.268 1.00 95.06 97 TYR A CA 1
ATOM 752 C C . TYR A 1 97 ? -14.795 -6.037 5.807 1.00 95.06 97 TYR A C 1
ATOM 754 O O . TYR A 1 97 ? -14.184 -4.999 5.539 1.00 95.06 97 TYR A O 1
ATOM 762 N N . VAL A 1 98 ? -15.276 -6.871 4.889 1.00 92.94 98 VAL A N 1
ATOM 763 C CA . VAL A 1 98 ? -15.327 -6.618 3.445 1.00 92.94 98 VAL A CA 1
ATOM 764 C C . VAL A 1 98 ? -16.790 -6.702 3.030 1.00 92.94 98 VAL A C 1
ATOM 766 O O . VAL A 1 98 ? -17.457 -7.675 3.378 1.00 92.94 98 VAL A O 1
ATOM 769 N N . ASP A 1 99 ? -17.310 -5.672 2.363 1.00 92.19 99 ASP A N 1
ATOM 770 C CA . ASP A 1 99 ? -18.726 -5.576 1.967 1.00 92.19 99 ASP A CA 1
ATOM 771 C C . ASP A 1 99 ? -19.686 -5.864 3.146 1.00 92.19 99 ASP A C 1
ATOM 773 O O . ASP A 1 99 ? -20.620 -6.662 3.075 1.00 92.19 99 ASP A O 1
ATOM 777 N N . ASP A 1 100 ? -19.366 -5.247 4.291 1.00 92.31 100 ASP A N 1
ATOM 778 C CA . ASP A 1 100 ? -19.961 -5.434 5.627 1.00 92.31 100 ASP A CA 1
ATOM 779 C C . ASP A 1 100 ? -19.920 -6.856 6.239 1.00 92.31 100 ASP A C 1
ATOM 781 O O . ASP A 1 100 ? -20.262 -7.022 7.4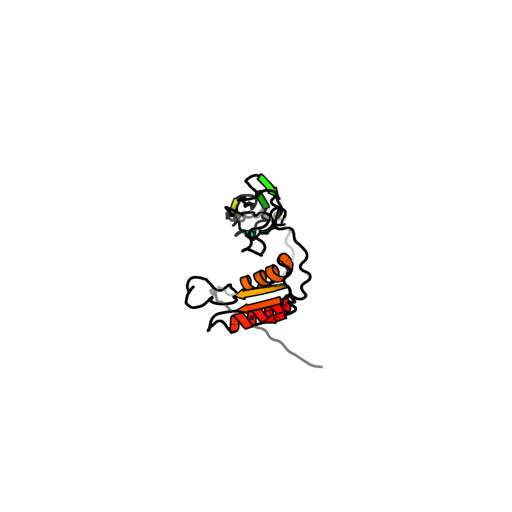17 1.00 92.31 100 ASP A O 1
ATOM 785 N N . LYS A 1 101 ? -19.411 -7.870 5.529 1.00 94.50 101 LYS A N 1
ATOM 786 C CA . LYS A 1 101 ? -19.173 -9.228 6.045 1.00 94.50 101 LYS A CA 1
ATOM 787 C C . LYS A 1 101 ? -17.836 -9.306 6.793 1.00 94.50 101 LYS A C 1
ATOM 789 O O . LYS A 1 101 ? -16.831 -8.775 6.342 1.00 94.50 101 LYS A O 1
ATOM 794 N N . LEU A 1 102 ? -17.814 -9.960 7.957 1.00 96.00 102 LEU A N 1
ATOM 795 C CA . LEU A 1 102 ? -16.593 -10.163 8.752 1.00 96.00 102 LEU A CA 1
ATOM 796 C C . LEU A 1 102 ? -15.670 -11.196 8.079 1.00 96.00 102 LEU A C 1
ATOM 798 O O . LEU A 1 102 ? -16.089 -12.337 7.880 1.00 96.00 102 LEU A O 1
ATOM 802 N N . GLU A 1 103 ? -14.413 -10.822 7.815 1.00 95.06 103 GLU A N 1
ATOM 803 C C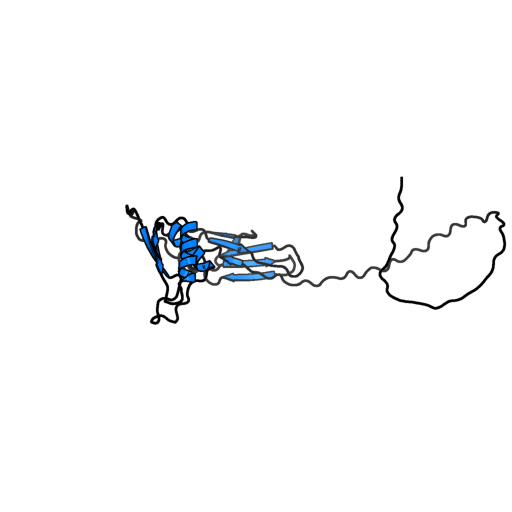A . GLU A 1 103 ? -13.404 -11.699 7.190 1.00 95.06 103 GLU A CA 1
ATOM 804 C C . GLU A 1 103 ? -12.220 -12.053 8.106 1.00 95.06 103 GLU A C 1
ATOM 806 O O . GLU A 1 103 ? -11.639 -13.127 7.962 1.00 95.06 103 GLU A O 1
ATOM 811 N N . SER A 1 104 ? -11.822 -11.179 9.040 1.00 96.06 104 SER A N 1
ATOM 812 C CA . SER A 1 104 ? -10.657 -11.434 9.907 1.00 96.06 104 SER A CA 1
ATOM 813 C C . SER A 1 104 ? -10.713 -10.674 11.230 1.00 96.06 104 SER A C 1
ATOM 815 O O . SER A 1 104 ? -11.259 -9.579 11.309 1.00 96.06 104 SER A O 1
ATOM 817 N N . GLU A 1 105 ? -10.078 -11.227 12.262 1.00 96.88 105 GLU A N 1
ATOM 818 C CA . GLU A 1 105 ? -9.828 -10.564 13.556 1.00 96.88 105 GLU A CA 1
ATOM 819 C C . GLU A 1 105 ? -8.313 -10.429 13.850 1.00 96.88 105 GLU A C 1
ATOM 821 O O . GLU A 1 105 ? -7.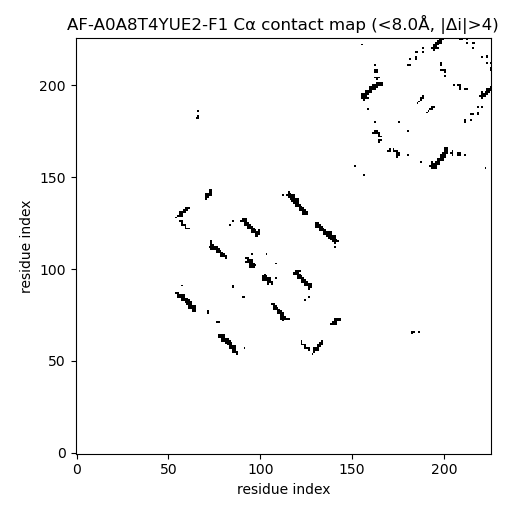885 -10.155 14.970 1.00 96.88 105 GLU A O 1
ATOM 826 N N . SER A 1 106 ? -7.476 -10.621 12.821 1.00 96.25 106 SER A N 1
ATOM 827 C CA . SER A 1 106 ? -6.022 -10.405 12.889 1.00 96.25 106 SER A CA 1
ATOM 828 C C . SER A 1 106 ? -5.671 -8.915 12.940 1.00 96.25 106 SER A C 1
ATOM 830 O O . SER A 1 106 ? -6.443 -8.076 12.475 1.00 96.25 106 SER A O 1
ATOM 832 N N . LYS A 1 107 ? -4.481 -8.570 13.459 1.00 94.06 107 LYS A N 1
ATOM 833 C CA . LYS A 1 107 ? -3.999 -7.177 13.469 1.00 94.06 107 LYS A CA 1
ATOM 834 C C . LYS A 1 107 ? -3.967 -6.603 12.054 1.00 94.06 107 LYS A C 1
ATOM 836 O O . LYS A 1 107 ? -4.694 -5.657 11.772 1.00 94.06 107 LYS A O 1
ATOM 841 N N . ASP A 1 108 ? -3.129 -7.179 11.204 1.00 93.88 108 ASP A N 1
ATOM 842 C CA . ASP A 1 108 ? -3.030 -6.873 9.780 1.00 93.88 108 ASP A CA 1
ATOM 843 C C . ASP A 1 108 ? -3.894 -7.877 8.994 1.00 93.88 108 ASP A C 1
ATOM 845 O O . ASP A 1 108 ? -4.164 -8.982 9.477 1.00 93.88 108 ASP A O 1
AT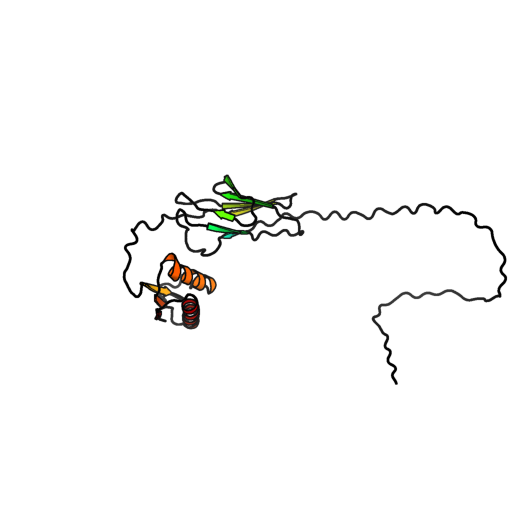OM 849 N N . PHE A 1 109 ? -4.357 -7.501 7.803 1.00 93.75 109 PHE A N 1
ATOM 850 C CA . PHE A 1 109 ? -5.310 -8.291 7.011 1.00 93.75 109 PHE A CA 1
ATOM 851 C C . PHE A 1 109 ? -4.806 -8.505 5.584 1.00 93.75 109 PHE A C 1
ATOM 853 O O . PHE A 1 109 ? -3.985 -7.746 5.070 1.00 93.75 109 PHE A O 1
ATOM 860 N N . SER A 1 110 ? -5.248 -9.577 4.934 1.00 92.25 110 SER A N 1
ATOM 861 C CA . SER A 1 110 ? -4.935 -9.870 3.535 1.00 92.25 110 SER A CA 1
ATOM 862 C C . SER A 1 110 ? -6.080 -10.662 2.914 1.00 92.25 110 SER A C 1
ATOM 864 O O . SER A 1 110 ? -6.613 -11.569 3.551 1.00 92.25 110 SER A O 1
ATOM 866 N N . THR A 1 111 ? -6.471 -10.306 1.692 1.00 91.12 111 THR A N 1
ATOM 867 C CA . THR A 1 111 ? -7.609 -10.905 0.981 1.00 91.12 111 THR A CA 1
ATOM 868 C C . THR A 1 111 ? -7.379 -10.923 -0.531 1.00 91.12 111 THR A C 1
ATOM 870 O O . THR A 1 111 ? -6.386 -10.386 -1.027 1.00 91.12 111 THR A O 1
ATOM 873 N N . ARG A 1 112 ? -8.296 -11.554 -1.267 1.00 90.31 112 ARG A N 1
ATOM 874 C CA . ARG A 1 112 ? -8.349 -11.581 -2.733 1.00 90.31 112 ARG A CA 1
ATOM 875 C C . ARG A 1 112 ? -9.790 -11.333 -3.161 1.00 90.31 112 ARG A C 1
ATOM 877 O O . ARG A 1 112 ? -10.682 -12.086 -2.772 1.00 90.31 112 ARG A O 1
ATOM 884 N N . PHE A 1 113 ? -10.014 -10.280 -3.939 1.00 87.94 113 PHE A N 1
ATOM 885 C CA . PHE A 1 113 ? -11.335 -9.958 -4.476 1.00 87.94 113 PHE A CA 1
ATOM 886 C C . PHE A 1 113 ? -11.626 -10.861 -5.680 1.00 87.94 113 PHE A C 1
ATOM 888 O O . PHE A 1 113 ? -10.780 -11.004 -6.561 1.00 87.94 113 PHE A O 1
ATOM 895 N N . ASN A 1 114 ? -12.790 -11.513 -5.692 1.00 86.00 114 ASN A N 1
ATOM 896 C CA . ASN A 1 114 ? -13.165 -12.497 -6.722 1.00 86.00 114 ASN A CA 1
ATOM 897 C C . ASN A 1 114 ? -14.166 -11.944 -7.752 1.00 86.00 114 ASN A C 1
ATOM 899 O O . ASN A 1 114 ? -14.483 -12.623 -8.726 1.00 86.00 114 ASN A O 1
ATOM 903 N N . GLU A 1 115 ? -14.658 -10.726 -7.534 1.00 86.12 115 GLU A N 1
ATOM 904 C CA . GLU A 1 115 ? -15.610 -10.016 -8.387 1.00 86.12 115 GLU A CA 1
ATOM 905 C C . GLU A 1 115 ? -15.003 -8.668 -8.813 1.00 86.12 115 GLU A C 1
ATOM 907 O O . GLU A 1 115 ? -13.972 -8.255 -8.282 1.00 86.12 115 GLU A O 1
ATOM 912 N N . ILE A 1 116 ? -15.593 -8.024 -9.822 1.00 86.25 116 ILE A N 1
ATOM 913 C CA . ILE A 1 116 ? -15.130 -6.734 -10.359 1.00 86.25 116 ILE A CA 1
ATOM 914 C C . ILE A 1 116 ? -15.952 -5.569 -9.805 1.00 86.25 116 ILE A C 1
ATOM 916 O O . ILE A 1 116 ? -17.152 -5.703 -9.566 1.00 86.25 116 ILE A O 1
ATOM 920 N N . GLY A 1 117 ? -15.325 -4.397 -9.718 1.00 85.50 117 GLY A N 1
ATOM 921 C CA . GLY A 1 117 ? -15.950 -3.163 -9.252 1.00 85.50 117 GLY A CA 1
ATOM 922 C C . GLY A 1 117 ? -15.628 -2.839 -7.795 1.00 85.50 117 GLY A C 1
ATOM 923 O O . GLY A 1 117 ? -14.584 -3.216 -7.271 1.00 85.50 117 GLY A O 1
ATOM 924 N N . GLN A 1 118 ? -16.501 -2.061 -7.159 1.00 87.50 118 GLN A N 1
ATOM 925 C CA . GLN A 1 118 ? -16.194 -1.382 -5.902 1.00 87.50 118 GLN A CA 1
ATOM 926 C C . GLN A 1 118 ? -16.575 -2.206 -4.671 1.00 87.50 118 GLN A C 1
ATOM 928 O O . GLN A 1 118 ? -17.758 -2.386 -4.390 1.00 87.50 118 GLN A O 1
ATOM 933 N N . HIS A 1 119 ? -15.565 -2.604 -3.901 1.00 89.06 119 HIS A N 1
ATOM 934 C CA . HIS A 1 119 ? -15.707 -3.252 -2.598 1.00 89.06 119 HIS A CA 1
ATOM 935 C C . HIS A 1 119 ? -15.443 -2.266 -1.452 1.00 89.06 119 HIS A C 1
ATOM 937 O O . HIS A 1 119 ? -14.547 -1.419 -1.555 1.00 89.06 119 HIS A O 1
ATOM 943 N N . SER A 1 120 ? -16.172 -2.388 -0.340 1.00 91.50 120 SER A N 1
ATOM 944 C CA . SER A 1 120 ? -15.893 -1.615 0.881 1.00 91.50 120 SER A CA 1
ATOM 945 C C . SER A 1 120 ? -14.998 -2.409 1.834 1.00 91.50 120 SER A C 1
ATOM 947 O O . SER A 1 120 ? -15.144 -3.624 1.978 1.00 91.50 120 SER A O 1
ATOM 949 N N . VAL A 1 121 ? -14.053 -1.737 2.504 1.00 92.50 121 VAL A N 1
ATOM 950 C CA . VAL A 1 121 ? -13.178 -2.374 3.509 1.00 92.50 121 VAL A CA 1
ATOM 951 C C . VAL A 1 121 ? -13.170 -1.556 4.789 1.00 92.50 121 VAL A C 1
ATOM 953 O O . VAL A 1 121 ? -12.827 -0.373 4.790 1.00 92.50 121 VAL A O 1
ATOM 956 N N . ARG A 1 122 ? -13.534 -2.192 5.903 1.00 94.69 122 ARG A N 1
ATOM 957 C CA . ARG A 1 122 ? -13.786 -1.526 7.184 1.00 94.69 122 ARG A CA 1
ATOM 958 C C . ARG A 1 122 ? -13.059 -2.232 8.325 1.00 94.69 122 ARG A C 1
ATOM 960 O O . ARG A 1 122 ? -13.271 -3.417 8.562 1.00 94.69 122 ARG A O 1
ATOM 967 N N . LEU A 1 123 ? -12.239 -1.484 9.058 1.00 96.12 123 LEU A N 1
ATOM 968 C CA . LEU A 1 123 ? -11.565 -1.916 10.282 1.00 96.12 123 LEU A CA 1
ATOM 969 C C . LEU A 1 123 ? -12.297 -1.331 11.493 1.00 96.12 123 LEU A C 1
ATOM 971 O O . LEU A 1 123 ? -12.375 -0.115 11.649 1.00 96.12 123 LEU A O 1
ATOM 975 N N . GLU A 1 124 ? -12.803 -2.194 12.364 1.00 97.06 124 GLU A N 1
ATOM 976 C CA . GLU A 1 124 ? -13.288 -1.858 13.706 1.00 97.06 124 GLU A CA 1
ATOM 977 C C . GLU A 1 124 ? -12.202 -2.203 14.734 1.00 97.06 124 GLU A C 1
ATOM 979 O O . GLU A 1 124 ? -11.571 -3.259 14.645 1.00 97.06 124 GLU A O 1
ATOM 984 N N . VAL A 1 125 ? -11.988 -1.324 15.713 1.00 96.94 125 VAL A N 1
ATOM 985 C CA . VAL A 1 125 ? -10.936 -1.450 16.733 1.00 96.94 125 VAL A CA 1
ATOM 986 C C . VAL A 1 125 ? -11.538 -1.249 18.119 1.00 96.94 125 VAL A C 1
ATOM 988 O O . VAL A 1 125 ? -12.402 -0.391 18.293 1.00 96.94 125 VAL A O 1
ATOM 991 N N . SER A 1 126 ? -11.097 -2.027 19.111 1.00 96.88 126 SER A N 1
ATOM 992 C CA . SER A 1 126 ? -11.576 -1.913 20.496 1.00 96.88 126 SER A CA 1
ATOM 993 C C . SER A 1 126 ? -10.490 -2.200 21.529 1.00 96.88 126 SER A C 1
ATOM 995 O O . SER A 1 126 ? -9.783 -3.200 21.428 1.00 96.88 126 SER A O 1
ATOM 997 N N . ASP A 1 127 ? -10.442 -1.355 22.554 1.00 95.75 127 ASP A N 1
ATOM 998 C CA . ASP A 1 127 ? -9.671 -1.480 23.805 1.00 95.75 127 ASP A CA 1
ATOM 999 C C . ASP A 1 127 ? -10.367 -2.381 24.862 1.00 95.75 127 ASP A C 1
ATOM 1001 O O . ASP A 1 127 ? -9.882 -2.554 25.979 1.00 95.75 127 ASP A O 1
ATOM 1005 N N . GLY A 1 128 ? -11.543 -2.939 24.534 1.00 93.50 128 GLY A N 1
ATOM 1006 C CA . GLY A 1 128 ? -12.390 -3.718 25.446 1.00 93.50 128 GLY A CA 1
ATOM 1007 C C . GLY A 1 128 ? -13.447 -2.915 26.224 1.00 93.50 128 GLY A C 1
ATOM 1008 O O . GLY A 1 128 ? -14.238 -3.518 26.952 1.00 93.50 128 GLY A O 1
ATOM 1009 N N . LYS A 1 129 ? -13.506 -1.586 26.064 1.00 92.88 129 LYS A N 1
ATOM 1010 C CA . LYS A 1 129 ? -14.457 -0.664 26.724 1.00 92.88 129 LYS A CA 1
ATOM 1011 C C . LYS A 1 129 ? -15.197 0.216 25.710 1.00 92.88 129 LYS A C 1
ATOM 1013 O O . LYS A 1 129 ? -16.416 0.363 25.784 1.00 92.88 129 LYS A O 1
ATOM 1018 N N . LEU A 1 130 ? -14.452 0.797 24.774 1.00 94.56 130 LEU A N 1
ATOM 1019 C CA . LEU A 1 130 ? -14.874 1.676 23.691 1.00 94.56 130 LEU A CA 1
ATOM 1020 C C . LEU A 1 130 ? -14.475 1.075 22.335 1.00 94.56 130 LEU A C 1
ATOM 1022 O O . LEU A 1 130 ? -13.822 0.030 22.241 1.00 94.56 130 LEU A O 1
ATOM 1026 N N . LYS A 1 131 ? -14.935 1.717 21.258 1.00 95.50 131 LYS A N 1
ATOM 1027 C CA . LYS A 1 131 ? -14.650 1.323 19.877 1.00 95.50 131 LYS A CA 1
ATOM 1028 C C . LYS A 1 131 ? -14.488 2.537 18.981 1.00 95.50 131 LYS A C 1
ATOM 1030 O O . LYS A 1 131 ? -15.173 3.537 19.183 1.00 95.50 131 LYS A O 1
ATOM 1035 N N . ASP A 1 132 ? -13.669 2.380 17.952 1.00 96.62 132 ASP A N 1
ATOM 1036 C CA . ASP A 1 132 ? -13.614 3.271 16.793 1.00 96.62 132 ASP A CA 1
ATOM 1037 C C . ASP A 1 132 ? -13.589 2.439 15.499 1.00 96.62 132 ASP A C 1
ATOM 1039 O O . ASP A 1 132 ? -13.340 1.225 15.531 1.00 96.62 132 ASP A O 1
ATOM 1043 N N . LYS A 1 133 ? -13.885 3.065 14.355 1.00 95.25 133 LYS A N 1
ATOM 1044 C CA . LYS A 1 133 ? -13.835 2.403 13.050 1.00 95.25 133 LYS A CA 1
ATOM 1045 C C . LYS A 1 133 ? -13.264 3.285 11.940 1.00 95.25 133 LYS A C 1
ATOM 1047 O O . LYS A 1 133 ? -13.636 4.444 11.773 1.00 95.25 133 LYS A O 1
ATOM 1052 N N . LYS A 1 134 ? -12.431 2.673 11.101 1.00 93.06 134 LYS A N 1
ATOM 1053 C CA . LYS A 1 134 ? -11.920 3.241 9.851 1.00 93.06 134 LYS A CA 1
ATOM 1054 C C . LYS A 1 134 ? -12.520 2.490 8.672 1.00 93.06 134 LYS A C 1
ATOM 1056 O O . LYS A 1 134 ? -12.725 1.283 8.738 1.00 93.06 134 LYS A O 1
ATOM 1061 N N . GLU A 1 135 ? -12.778 3.196 7.583 1.00 88.38 135 GLU A N 1
ATOM 1062 C CA . GLU A 1 135 ? -13.459 2.655 6.412 1.00 88.38 135 GLU A CA 1
ATOM 1063 C C . GLU A 1 135 ? -12.813 3.230 5.147 1.00 88.38 135 GLU A C 1
ATOM 1065 O O . GLU A 1 135 ? -12.641 4.446 5.033 1.00 88.38 135 GLU A O 1
ATOM 1070 N N . TYR A 1 136 ? -12.407 2.349 4.234 1.00 77.25 136 TYR A N 1
ATOM 1071 C CA . TYR A 1 136 ? -12.087 2.681 2.850 1.00 77.25 136 TYR A CA 1
ATOM 1072 C C . TYR A 1 136 ? -13.378 2.500 2.058 1.00 77.25 136 TYR A C 1
ATOM 1074 O O . TYR A 1 136 ? -13.913 1.392 1.997 1.00 77.25 136 TYR A O 1
ATOM 1082 N N . SER A 1 137 ? -13.900 3.595 1.506 1.00 60.34 137 SER A N 1
ATOM 1083 C CA . SER A 1 137 ? -15.228 3.610 0.889 1.00 60.34 137 SER A CA 1
ATOM 1084 C C . SER A 1 137 ? -15.312 2.695 -0.328 1.00 60.34 137 SER A C 1
ATOM 1086 O O . SER A 1 137 ? -16.254 1.915 -0.418 1.00 60.34 137 SER A O 1
ATOM 1088 N N . PHE A 1 138 ? -14.325 2.766 -1.227 1.00 69.81 138 PHE A N 1
ATOM 1089 C CA . PHE A 1 138 ? -14.284 1.965 -2.450 1.00 69.81 138 PHE A CA 1
ATOM 1090 C C . PHE A 1 138 ? -12.849 1.534 -2.774 1.00 69.81 138 PHE A C 1
ATOM 1092 O O . PHE A 1 138 ? -11.989 2.376 -3.042 1.00 69.81 138 PHE A O 1
ATOM 1099 N N . ILE A 1 139 ? -12.606 0.225 -2.788 1.00 80.12 139 ILE A N 1
ATOM 1100 C CA . ILE A 1 139 ? -11.508 -0.399 -3.528 1.00 80.12 139 ILE A CA 1
ATOM 1101 C C . ILE A 1 139 ? -12.126 -0.917 -4.817 1.00 80.12 139 ILE A C 1
ATOM 1103 O O . ILE A 1 139 ? -12.943 -1.831 -4.797 1.00 80.12 139 ILE A O 1
ATOM 1107 N N . ASP A 1 140 ? -11.784 -0.273 -5.921 1.00 80.12 140 ASP A N 1
ATOM 1108 C CA . ASP A 1 140 ? -12.314 -0.583 -7.242 1.00 80.12 140 ASP A CA 1
ATOM 1109 C C . ASP A 1 140 ? -11.405 -1.629 -7.906 1.00 80.12 140 ASP A C 1
ATOM 1111 O O . ASP A 1 140 ? -10.206 -1.392 -8.056 1.00 80.12 140 ASP A O 1
ATOM 1115 N N . VAL A 1 141 ? -11.956 -2.805 -8.209 1.00 80.69 141 VAL A N 1
ATOM 1116 C CA . VAL A 1 141 ? -11.236 -4.010 -8.650 1.00 80.69 141 VAL A CA 1
ATOM 1117 C C . VAL A 1 141 ? -11.431 -4.208 -10.150 1.00 80.69 141 VAL A C 1
ATOM 1119 O O . VAL A 1 141 ? -12.560 -4.339 -10.631 1.00 80.69 141 VAL A O 1
ATOM 1122 N N . GLU A 1 142 ? -10.330 -4.243 -10.899 1.00 81.06 142 GLU A N 1
ATOM 1123 C CA . GLU A 1 142 ? -10.356 -4.389 -12.358 1.00 81.06 142 GLU A CA 1
ATOM 1124 C C . GLU A 1 142 ? -10.279 -5.858 -12.811 1.00 81.06 142 GLU A C 1
ATOM 1126 O O . GLU A 1 142 ? -9.868 -6.764 -12.080 1.00 81.06 142 GLU A O 1
ATOM 1131 N N . THR A 1 143 ? -10.673 -6.112 -14.060 1.00 74.75 143 THR A N 1
ATOM 1132 C CA . THR A 1 143 ? -10.409 -7.394 -14.725 1.00 74.75 143 THR A CA 1
ATOM 1133 C C . THR A 1 143 ? -8.907 -7.595 -14.918 1.00 74.75 143 THR A C 1
ATOM 1135 O O . THR A 1 143 ? -8.243 -6.693 -15.428 1.00 74.75 143 THR A O 1
ATOM 1138 N N . ASP A 1 144 ? -8.405 -8.801 -14.643 1.00 66.56 144 ASP A N 1
ATOM 1139 C CA . ASP A 1 144 ? -7.078 -9.229 -15.110 1.00 66.56 144 ASP A CA 1
ATOM 1140 C C . ASP A 1 144 ? -6.950 -9.092 -16.648 1.00 66.56 144 ASP A C 1
ATOM 1142 O O . ASP A 1 144 ? -7.949 -8.990 -17.372 1.00 66.56 144 ASP A O 1
ATOM 1146 N N . GLN A 1 145 ? -5.716 -9.049 -17.156 1.00 64.25 145 GLN A N 1
ATOM 1147 C CA . GLN A 1 145 ? -5.378 -8.652 -18.522 1.00 64.25 145 GLN A CA 1
ATOM 1148 C C . GLN A 1 145 ? -6.105 -9.501 -19.586 1.00 64.25 145 GLN A C 1
ATOM 1150 O O . GLN A 1 145 ? -5.662 -10.576 -19.984 1.00 64.25 145 GLN A O 1
ATOM 1155 N N . ILE A 1 146 ? -7.196 -8.943 -20.126 1.00 57.56 146 ILE A N 1
ATOM 1156 C CA . ILE A 1 146 ? -8.104 -9.585 -21.101 1.00 57.56 146 ILE A CA 1
ATOM 1157 C C . ILE A 1 146 ? -7.374 -10.025 -22.391 1.00 57.56 146 ILE A C 1
ATOM 1159 O O . ILE A 1 146 ? -7.828 -10.915 -23.113 1.00 57.56 146 ILE A O 1
ATOM 1163 N N . PHE A 1 147 ? -6.226 -9.417 -22.701 1.00 55.59 147 PHE A N 1
ATOM 1164 C CA . PHE A 1 147 ? -5.395 -9.799 -23.838 1.00 55.59 147 PHE A CA 1
ATOM 1165 C C . PHE A 1 147 ? -4.483 -10.981 -23.476 1.00 55.59 147 PHE A C 1
ATOM 1167 O O . PHE A 1 147 ? -3.639 -10.832 -22.595 1.00 55.59 147 PHE A O 1
ATOM 1174 N N . PRO A 1 148 ? -4.561 -12.129 -24.180 1.00 57.44 148 PRO A N 1
ATOM 1175 C CA . PRO A 1 148 ? -3.707 -13.270 -23.877 1.00 57.44 148 PRO A CA 1
ATOM 1176 C C . PRO A 1 148 ? -2.232 -12.886 -24.026 1.00 57.44 148 PRO A C 1
ATOM 1178 O O . PRO A 1 148 ? -1.819 -12.347 -25.058 1.00 57.44 148 PRO A O 1
ATOM 1181 N N . THR A 1 149 ? -1.438 -13.204 -23.004 1.00 61.03 149 THR A N 1
ATOM 1182 C CA . THR A 1 149 ? -0.014 -12.868 -22.872 1.00 61.03 149 THR A CA 1
ATOM 1183 C C . THR A 1 149 ? 0.858 -13.657 -23.852 1.00 61.03 149 THR A C 1
ATOM 1185 O O . THR A 1 149 ? 1.662 -14.514 -23.485 1.00 61.03 149 THR A O 1
ATOM 1188 N N . LYS A 1 150 ? 0.726 -13.351 -25.149 1.00 63.09 150 LYS A N 1
ATOM 1189 C CA . LYS A 1 150 ? 1.616 -13.865 -26.193 1.00 63.09 150 LYS A CA 1
ATOM 1190 C C . LYS A 1 150 ? 3.058 -13.490 -25.817 1.00 63.09 150 LYS A C 1
ATOM 1192 O O . LYS A 1 150 ? 3.355 -12.294 -25.767 1.00 63.09 150 LYS A O 1
ATOM 1197 N N . PRO A 1 151 ? 3.959 -14.462 -25.582 1.00 65.19 151 PRO A N 1
ATOM 1198 C CA . PRO A 1 151 ? 5.304 -14.167 -25.110 1.00 65.19 151 PRO A CA 1
ATOM 1199 C C . PRO A 1 151 ? 6.043 -13.296 -26.128 1.00 65.19 151 PRO A C 1
ATOM 1201 O O . PRO A 1 151 ? 6.261 -13.683 -27.279 1.00 65.19 151 PRO A O 1
ATOM 1204 N N . LEU A 1 152 ? 6.410 -12.089 -25.699 1.00 65.81 152 LEU A N 1
ATOM 1205 C CA . LEU A 1 152 ? 7.202 -11.163 -26.494 1.00 65.81 152 LEU A CA 1
ATOM 1206 C C . LEU A 1 152 ? 8.670 -11.573 -26.389 1.00 65.81 152 LEU A C 1
ATOM 1208 O O . LEU A 1 152 ? 9.361 -11.192 -25.449 1.00 65.81 152 LEU A O 1
ATOM 1212 N N . TYR A 1 153 ? 9.155 -12.328 -27.376 1.00 77.56 153 TYR A N 1
ATOM 1213 C CA . TYR A 1 153 ? 10.565 -12.720 -27.515 1.00 77.56 153 TYR A CA 1
ATOM 1214 C C . TYR A 1 153 ? 11.463 -11.540 -27.947 1.00 77.56 153 TYR A C 1
ATOM 1216 O O . TYR A 1 153 ? 12.222 -11.625 -28.912 1.00 77.56 153 TYR A O 1
ATOM 1224 N N . VAL A 1 154 ? 11.355 -10.411 -27.245 1.00 86.06 154 VAL A N 1
ATOM 1225 C CA . VAL A 1 154 ? 12.196 -9.222 -27.412 1.00 86.06 154 VAL A CA 1
ATOM 1226 C C . VAL A 1 154 ? 13.275 -9.220 -26.336 1.00 86.06 154 VAL A C 1
ATOM 1228 O O . VAL A 1 154 ? 12.989 -9.473 -25.171 1.00 86.06 154 VAL A O 1
ATOM 1231 N N . LYS A 1 155 ? 14.526 -8.902 -26.698 1.00 88.56 155 LYS A N 1
ATOM 1232 C CA . LYS A 1 155 ? 15.605 -8.786 -25.699 1.00 88.56 155 LYS A CA 1
ATOM 1233 C C . LYS A 1 155 ? 15.333 -7.657 -24.695 1.00 88.56 155 LYS A C 1
ATOM 1235 O O . LYS A 1 155 ? 15.725 -7.760 -23.540 1.00 88.56 155 LYS A O 1
ATOM 1240 N N . TYR A 1 156 ? 14.672 -6.590 -25.144 1.00 90.38 156 TYR A N 1
ATOM 1241 C CA . TYR A 1 156 ? 14.305 -5.455 -24.309 1.00 90.38 156 TYR A CA 1
ATOM 1242 C C . TYR A 1 156 ? 12.809 -5.157 -24.448 1.00 90.38 156 TYR A C 1
ATOM 1244 O O . TYR A 1 156 ? 12.363 -4.758 -25.525 1.00 90.38 156 TYR A O 1
ATOM 1252 N N . LYS A 1 157 ? 12.051 -5.335 -23.362 1.00 90.06 157 LYS A N 1
ATOM 1253 C CA . LYS A 1 157 ? 10.691 -4.808 -23.194 1.00 90.06 157 LYS A CA 1
ATOM 1254 C C . LYS A 1 157 ? 10.824 -3.478 -22.452 1.00 90.06 157 LYS A C 1
ATOM 1256 O O . LYS A 1 157 ? 11.287 -3.455 -21.312 1.00 90.06 157 LYS A O 1
ATOM 1261 N N . GLY A 1 158 ? 10.513 -2.383 -23.142 1.00 91.88 158 GLY A N 1
ATOM 1262 C CA . GLY A 1 158 ? 10.788 -1.024 -22.682 1.00 91.88 158 GLY A CA 1
ATOM 1263 C C . GLY A 1 158 ? 9.540 -0.174 -22.476 1.00 91.88 158 GLY A C 1
ATOM 1264 O O . GLY A 1 158 ? 8.566 -0.327 -23.211 1.00 91.88 158 GLY A O 1
ATOM 1265 N N . VAL A 1 159 ? 9.609 0.765 -21.531 1.00 94.00 159 VAL A N 1
ATOM 1266 C CA . VAL A 1 159 ? 8.596 1.811 -21.312 1.00 94.00 159 VAL A CA 1
ATOM 1267 C C . VAL A 1 159 ? 9.244 3.203 -21.309 1.00 94.00 159 VAL A C 1
ATOM 1269 O O . VAL A 1 159 ? 10.438 3.329 -21.031 1.00 94.00 159 VAL A O 1
ATOM 1272 N N . ARG A 1 160 ? 8.472 4.256 -21.609 1.00 93.56 160 ARG A N 1
ATOM 1273 C CA . ARG A 1 160 ? 8.853 5.645 -21.304 1.00 93.56 160 ARG A CA 1
ATOM 1274 C C . ARG A 1 160 ? 8.183 6.057 -19.996 1.00 93.56 160 ARG A C 1
ATOM 1276 O O . ARG A 1 160 ? 6.983 5.855 -19.849 1.00 93.56 160 ARG A O 1
ATOM 1283 N N . TYR A 1 161 ? 8.950 6.645 -19.091 1.00 93.06 161 TYR A N 1
ATOM 1284 C CA . TYR A 1 161 ? 8.521 7.028 -17.753 1.00 93.06 161 TYR A CA 1
ATOM 1285 C C . TYR A 1 161 ? 8.827 8.506 -17.492 1.00 93.06 161 TYR A C 1
ATOM 1287 O O . TYR A 1 161 ? 9.883 8.991 -17.892 1.00 93.06 161 TYR A O 1
ATOM 1295 N N . PHE A 1 162 ? 7.921 9.224 -16.827 1.00 90.62 162 PHE A N 1
ATOM 1296 C CA . PHE A 1 162 ? 8.071 10.653 -16.542 1.00 90.62 162 PHE A CA 1
ATOM 1297 C C . PHE A 1 162 ? 8.301 10.880 -15.041 1.00 90.62 162 PHE A C 1
ATOM 1299 O O . PHE A 1 162 ? 7.366 10.879 -14.248 1.00 90.62 162 PHE A O 1
ATOM 1306 N N . ALA A 1 163 ? 9.562 11.099 -14.663 1.00 90.06 163 ALA A N 1
ATOM 1307 C CA . ALA A 1 163 ? 9.990 11.410 -13.295 1.00 90.06 163 ALA A CA 1
ATOM 1308 C C . ALA A 1 163 ? 9.731 12.883 -12.899 1.00 90.06 163 ALA A C 1
ATOM 1310 O O . ALA A 1 163 ? 9.874 13.266 -11.735 1.00 90.06 163 ALA A O 1
ATOM 1311 N N . GLY A 1 164 ? 9.369 13.722 -13.873 1.00 84.38 164 GLY A N 1
ATOM 1312 C CA . GLY A 1 164 ? 9.133 15.154 -13.715 1.00 84.38 164 GLY A CA 1
ATOM 1313 C C . GLY A 1 164 ? 8.142 15.712 -14.738 1.00 84.38 164 GLY A C 1
ATOM 1314 O O . GLY A 1 164 ? 7.581 14.971 -15.544 1.00 84.38 164 GLY A O 1
ATOM 1315 N N . SER A 1 165 ? 7.933 17.030 -14.696 1.00 77.56 165 SER A N 1
ATOM 1316 C CA . SER A 1 165 ? 6.821 17.713 -15.376 1.00 77.56 165 SER A CA 1
ATOM 1317 C C . SER A 1 165 ? 6.767 17.470 -16.892 1.00 77.56 165 SER A C 1
ATOM 1319 O O . SER A 1 165 ? 7.768 17.607 -17.597 1.00 77.56 165 SER A O 1
ATOM 1321 N N . ILE A 1 166 ? 5.574 17.154 -17.404 1.00 68.31 166 ILE A N 1
ATOM 1322 C CA . ILE A 1 166 ? 5.333 16.727 -18.793 1.00 68.31 166 ILE A CA 1
ATOM 1323 C C . ILE A 1 166 ? 5.094 17.949 -19.704 1.00 68.31 166 ILE A C 1
ATOM 1325 O O . IL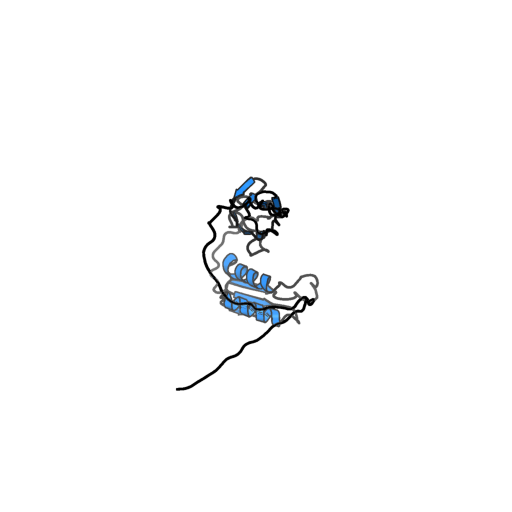E A 1 166 ? 4.094 18.054 -20.411 1.00 68.31 166 ILE A O 1
ATOM 1329 N N . THR A 1 167 ? 6.068 18.866 -19.709 1.00 62.09 167 THR A N 1
ATOM 1330 C CA . THR A 1 167 ? 6.092 20.143 -20.459 1.00 62.09 167 THR A CA 1
ATOM 1331 C C . THR A 1 167 ? 5.058 21.200 -20.028 1.00 62.09 167 THR A C 1
ATOM 1333 O O . THR A 1 167 ? 4.122 20.937 -19.277 1.00 62.09 167 THR A O 1
ATOM 1336 N N . TYR A 1 168 ? 5.235 22.428 -20.530 1.00 60.03 168 TYR A N 1
ATOM 1337 C CA . TYR A 1 168 ? 4.377 23.589 -20.251 1.00 60.03 168 TYR A CA 1
ATOM 1338 C C . TYR A 1 168 ? 2.911 23.413 -20.696 1.00 60.03 168 TYR A C 1
ATOM 1340 O O . TYR A 1 168 ? 2.031 24.097 -20.182 1.00 60.03 168 TYR A O 1
ATOM 1348 N N . GLU A 1 169 ? 2.631 22.495 -21.626 1.00 61.31 169 GLU A N 1
ATOM 1349 C CA . GLU A 1 169 ? 1.278 22.248 -22.147 1.00 61.31 169 GLU A CA 1
ATOM 1350 C C . GLU A 1 169 ? 0.361 21.522 -21.140 1.00 61.31 169 GLU A C 1
ATOM 1352 O O . GLU A 1 169 ? -0.862 21.597 -21.264 1.00 61.31 169 GLU A O 1
ATOM 1357 N N . TRP A 1 170 ? 0.928 20.869 -20.115 1.00 65.00 170 TRP A N 1
ATOM 1358 C CA . TRP A 1 170 ? 0.191 20.062 -19.129 1.00 65.00 170 TRP A CA 1
ATOM 1359 C C . TRP A 1 170 ? 0.480 20.492 -17.672 1.00 65.00 170 TRP A C 1
ATOM 1361 O O . TRP A 1 170 ? 0.835 19.657 -16.836 1.00 65.00 170 TRP A O 1
ATOM 1371 N N . PRO A 1 171 ? 0.304 21.782 -17.312 1.00 63.72 171 PRO A N 1
ATOM 1372 C CA . PRO A 1 171 ? 0.799 22.353 -16.050 1.00 63.72 171 PRO A CA 1
ATOM 1373 C C . PRO A 1 171 ? 0.106 21.811 -14.788 1.00 63.72 171 PRO A C 1
ATOM 1375 O O . PRO A 1 171 ? 0.593 22.027 -13.683 1.00 63.72 171 PRO A O 1
ATOM 1378 N N . ASN A 1 172 ? -1.024 21.115 -14.947 1.00 72.31 172 ASN A N 1
ATOM 1379 C CA . ASN A 1 172 ? -1.825 20.564 -13.853 1.00 72.31 172 ASN A CA 1
ATOM 1380 C C . ASN A 1 172 ? -1.519 19.083 -13.548 1.00 72.31 172 ASN A C 1
ATOM 1382 O O . ASN A 1 172 ? -2.164 18.514 -12.670 1.00 72.31 172 ASN A O 1
ATOM 1386 N N . ILE A 1 173 ? -0.580 18.442 -14.259 1.00 72.50 173 ILE A N 1
ATOM 1387 C CA . ILE A 1 173 ? -0.129 17.083 -13.925 1.00 72.50 173 ILE A CA 1
ATOM 1388 C C . ILE A 1 173 ? 0.967 17.184 -12.848 1.00 72.50 173 ILE A C 1
ATOM 1390 O O . ILE A 1 173 ? 2.048 17.704 -13.141 1.00 72.50 173 ILE A O 1
ATOM 1394 N N . PRO A 1 174 ? 0.737 16.702 -11.609 1.00 78.25 174 PRO A N 1
ATOM 1395 C CA . PRO A 1 174 ? 1.788 16.653 -10.600 1.00 78.25 174 PRO A CA 1
ATOM 1396 C C . PRO A 1 174 ? 2.881 15.663 -11.021 1.00 78.25 174 PRO A C 1
ATOM 1398 O O . PRO A 1 174 ? 2.604 14.619 -11.608 1.00 78.25 174 PRO A O 1
ATOM 1401 N N . SER A 1 175 ? 4.137 15.981 -10.708 1.00 83.38 175 SER A N 1
ATOM 1402 C CA . SER A 1 175 ? 5.236 15.018 -10.855 1.00 83.38 175 SER A CA 1
ATOM 1403 C C . SER A 1 175 ? 5.182 13.992 -9.714 1.00 83.38 175 SER A C 1
ATOM 1405 O O . SER A 1 175 ? 4.976 14.417 -8.575 1.00 83.38 175 SER A O 1
ATOM 1407 N N . PRO A 1 176 ? 5.399 12.688 -9.973 1.00 88.19 176 PRO A N 1
ATOM 1408 C CA . PRO A 1 176 ? 5.358 11.660 -8.932 1.00 88.19 176 PRO A CA 1
ATOM 1409 C C . PRO A 1 176 ? 6.438 11.917 -7.876 1.00 88.19 176 PRO A C 1
ATOM 1411 O O . PRO A 1 176 ? 7.580 12.236 -8.222 1.00 88.19 176 PRO A O 1
ATOM 1414 N N . SER A 1 177 ? 6.083 11.787 -6.597 1.00 89.62 177 SER A N 1
ATOM 1415 C CA . SER A 1 177 ? 7.001 11.867 -5.450 1.00 89.62 177 SER A CA 1
ATOM 1416 C C . SER A 1 177 ? 8.074 10.772 -5.487 1.00 89.62 177 SER A C 1
ATOM 1418 O O . SER A 1 177 ? 7.976 9.815 -6.247 1.00 89.62 177 SER A O 1
ATOM 1420 N N . THR A 1 178 ? 9.122 10.906 -4.670 1.00 90.56 178 THR A N 1
ATOM 1421 C CA . THR A 1 178 ? 10.212 9.914 -4.571 1.00 90.56 178 THR A CA 1
ATOM 1422 C C . THR A 1 178 ? 9.667 8.518 -4.251 1.00 90.56 178 THR A C 1
ATOM 1424 O O . THR A 1 178 ? 10.059 7.532 -4.866 1.00 90.56 178 THR A O 1
ATOM 1427 N N . GLU A 1 179 ? 8.698 8.462 -3.344 1.00 89.06 179 GLU A N 1
ATOM 1428 C CA . GLU A 1 179 ? 7.965 7.272 -2.929 1.00 89.06 179 GLU A CA 1
ATOM 1429 C C . GLU A 1 179 ? 7.128 6.664 -4.065 1.00 89.06 179 GLU A C 1
ATOM 1431 O O . GLU A 1 179 ? 7.152 5.450 -4.257 1.00 89.06 179 GLU A O 1
ATOM 1436 N N . GLU A 1 180 ? 6.418 7.493 -4.836 1.00 88.50 180 GLU A N 1
ATOM 1437 C CA . GLU A 1 180 ? 5.636 7.033 -5.990 1.00 88.50 180 GLU A CA 1
ATOM 1438 C C . GLU A 1 180 ? 6.539 6.548 -7.130 1.00 88.50 180 GLU A C 1
ATOM 1440 O O . GLU A 1 180 ? 6.222 5.540 -7.756 1.00 88.50 180 GLU A O 1
ATOM 1445 N N . MET A 1 181 ? 7.679 7.209 -7.376 1.00 91.62 181 MET A N 1
ATOM 1446 C CA . MET A 1 181 ? 8.659 6.757 -8.371 1.00 91.62 181 MET A CA 1
ATOM 1447 C C . MET A 1 181 ? 9.230 5.380 -8.023 1.00 91.62 181 MET A C 1
ATOM 1449 O O . MET A 1 181 ? 9.365 4.542 -8.914 1.00 91.62 181 MET A O 1
ATOM 1453 N N . ASP A 1 182 ? 9.546 5.135 -6.749 1.00 92.31 182 ASP A N 1
ATOM 1454 C CA . ASP A 1 182 ? 10.103 3.856 -6.308 1.00 92.31 182 ASP A CA 1
ATOM 1455 C C . ASP A 1 182 ? 9.120 2.698 -6.563 1.00 92.31 182 ASP A C 1
ATOM 1457 O O . ASP A 1 182 ? 9.466 1.725 -7.237 1.00 92.31 182 ASP A O 1
ATOM 1461 N N . GLU A 1 183 ? 7.865 2.842 -6.127 1.00 88.69 183 GLU A N 1
ATOM 1462 C CA . GLU A 1 183 ? 6.819 1.838 -6.363 1.00 88.69 183 GLU A CA 1
ATOM 1463 C C . GLU A 1 183 ? 6.509 1.658 -7.863 1.00 88.69 183 GLU A C 1
ATOM 1465 O O . GLU A 1 183 ? 6.318 0.533 -8.335 1.00 88.69 183 GLU A O 1
ATOM 1470 N N . GLN A 1 184 ? 6.426 2.755 -8.632 1.00 89.94 184 GLN A N 1
ATOM 1471 C CA . GLN A 1 184 ? 6.068 2.693 -10.057 1.00 89.94 184 GLN A CA 1
ATOM 1472 C C . GLN A 1 184 ? 7.140 1.958 -10.866 1.00 89.94 184 GLN A C 1
ATOM 1474 O O . GLN A 1 184 ? 6.820 1.266 -11.833 1.00 89.94 184 GLN A O 1
ATOM 1479 N N . LEU A 1 185 ? 8.404 2.030 -10.442 1.00 93.00 185 LEU A N 1
ATOM 1480 C CA . LEU A 1 185 ? 9.483 1.250 -11.037 1.00 93.00 185 LEU A CA 1
ATOM 1481 C C . LEU A 1 185 ? 9.394 -0.250 -10.714 1.00 93.00 185 LEU A C 1
ATOM 1483 O O . LEU A 1 185 ? 9.711 -1.038 -11.603 1.00 93.00 185 LEU A O 1
ATOM 1487 N N . ASP A 1 186 ? 8.924 -0.657 -9.527 1.00 90.62 186 ASP A N 1
ATOM 1488 C CA . ASP A 1 186 ? 8.660 -2.081 -9.230 1.00 90.62 186 ASP A CA 1
ATOM 1489 C C . ASP A 1 186 ? 7.523 -2.613 -10.111 1.00 90.62 186 ASP A C 1
ATOM 1491 O O . ASP A 1 186 ? 7.681 -3.629 -10.783 1.00 90.62 186 ASP A O 1
ATOM 1495 N N . THR A 1 187 ? 6.423 -1.860 -10.213 1.00 87.44 187 THR A N 1
ATOM 1496 C CA . THR A 1 187 ? 5.292 -2.165 -11.111 1.00 87.44 187 THR A CA 1
ATOM 1497 C C . THR A 1 187 ? 5.755 -2.366 -12.554 1.00 87.44 187 THR A C 1
ATOM 1499 O O . THR A 1 187 ? 5.388 -3.327 -13.232 1.00 87.44 187 THR A O 1
ATOM 1502 N N . ILE A 1 188 ? 6.592 -1.451 -13.054 1.00 89.38 188 ILE A N 1
ATOM 1503 C CA . ILE A 1 188 ? 7.147 -1.542 -14.405 1.00 89.38 188 ILE A CA 1
ATOM 1504 C C . ILE A 1 188 ? 8.056 -2.777 -14.539 1.00 89.38 188 ILE A C 1
ATOM 1506 O O . ILE A 1 188 ? 8.068 -3.406 -15.602 1.00 89.38 188 ILE A O 1
ATOM 1510 N N . ARG A 1 189 ? 8.818 -3.124 -13.494 1.00 89.75 189 ARG A N 1
ATOM 1511 C CA . ARG A 1 189 ? 9.806 -4.207 -13.524 1.00 89.75 189 ARG A CA 1
ATOM 1512 C C . ARG A 1 189 ? 9.182 -5.595 -13.460 1.00 89.75 189 ARG A C 1
ATOM 1514 O O . ARG A 1 189 ? 9.544 -6.438 -14.284 1.00 89.75 189 ARG A O 1
ATOM 1521 N N . ASP A 1 190 ? 8.285 -5.798 -12.502 1.00 85.88 190 ASP A N 1
ATOM 1522 C CA . ASP A 1 190 ? 7.814 -7.111 -12.069 1.00 85.88 190 ASP A CA 1
ATOM 1523 C C . ASP A 1 190 ? 6.425 -7.416 -12.646 1.00 85.88 190 ASP A C 1
ATOM 1525 O O . ASP A 1 190 ? 6.293 -8.379 -13.403 1.00 85.88 190 ASP A O 1
ATOM 1529 N N . ASP A 1 191 ? 5.424 -6.556 -12.413 1.00 81.31 191 ASP A N 1
ATOM 1530 C CA . ASP A 1 191 ? 4.055 -6.757 -12.924 1.00 81.31 191 ASP A CA 1
ATOM 1531 C C . ASP 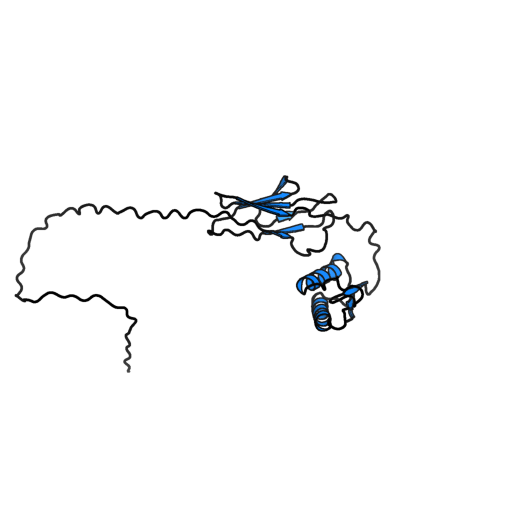A 1 191 ? 3.993 -6.594 -14.452 1.00 81.31 191 ASP A C 1
ATOM 1533 O O . ASP A 1 191 ? 3.484 -7.448 -15.182 1.00 81.31 191 ASP A O 1
ATOM 1537 N N . LEU A 1 192 ? 4.564 -5.501 -14.971 1.00 83.06 192 LEU A N 1
ATOM 1538 C CA . LEU A 1 192 ? 4.652 -5.269 -16.413 1.00 83.06 192 LEU A CA 1
ATOM 1539 C C . LEU A 1 192 ? 5.821 -6.023 -17.060 1.00 83.06 192 LEU A C 1
ATOM 1541 O O . LEU A 1 192 ? 5.891 -6.066 -18.292 1.00 83.06 192 LEU A O 1
ATOM 1545 N N . GLY A 1 193 ? 6.730 -6.632 -16.293 1.00 85.12 193 GLY A N 1
ATOM 1546 C CA . GLY A 1 193 ? 7.839 -7.433 -16.823 1.00 85.12 193 GLY A CA 1
ATOM 1547 C C . GLY A 1 193 ? 8.790 -6.675 -17.763 1.00 85.12 193 GLY A C 1
ATOM 1548 O O . GLY A 1 193 ? 9.393 -7.289 -18.650 1.00 85.12 193 GLY A O 1
ATOM 1549 N N . CYS A 1 194 ? 8.880 -5.344 -17.665 1.00 90.19 194 CYS A N 1
ATOM 1550 C CA . CYS A 1 194 ? 9.805 -4.555 -18.477 1.00 90.19 194 CYS A CA 1
ATOM 1551 C C . CYS A 1 194 ? 11.228 -4.679 -17.918 1.00 90.19 194 CYS A C 1
ATOM 1553 O O . CYS A 1 194 ? 11.444 -4.677 -16.712 1.00 90.19 194 CYS A O 1
ATOM 1555 N N . ASN A 1 195 ? 12.224 -4.757 -18.799 1.00 92.19 195 ASN A N 1
ATOM 1556 C CA . ASN A 1 195 ? 13.646 -4.768 -18.429 1.00 92.19 195 ASN A CA 1
ATOM 1557 C C . ASN A 1 195 ? 14.413 -3.557 -18.987 1.00 92.19 195 ASN A C 1
ATOM 1559 O O . ASN A 1 195 ? 15.611 -3.424 -18.740 1.00 92.19 195 ASN A O 1
ATOM 1563 N N . ALA A 1 196 ? 13.736 -2.665 -19.714 1.00 95.88 196 ALA A N 1
ATOM 1564 C CA . ALA A 1 196 ? 14.285 -1.405 -20.194 1.00 95.88 196 ALA A CA 1
ATOM 1565 C C . ALA A 1 196 ? 13.370 -0.222 -19.841 1.00 95.88 196 ALA A C 1
ATOM 1567 O O . ALA A 1 196 ? 12.152 -0.370 -19.728 1.00 95.88 196 ALA A O 1
ATOM 1568 N N . ILE A 1 197 ? 13.954 0.965 -19.701 1.00 97.19 197 ILE A N 1
ATOM 1569 C CA . ILE A 1 197 ? 13.225 2.194 -19.376 1.00 97.19 197 ILE A CA 1
ATOM 1570 C C . ILE A 1 197 ? 13.883 3.412 -20.032 1.00 97.19 197 ILE A C 1
ATOM 1572 O O . ILE A 1 197 ? 15.105 3.478 -20.168 1.00 97.19 197 ILE A O 1
ATOM 1576 N N . ILE A 1 198 ? 13.057 4.364 -20.462 1.00 96.31 198 ILE A N 1
ATOM 1577 C CA . ILE A 1 198 ? 13.463 5.702 -20.897 1.00 96.31 198 ILE A CA 1
ATOM 1578 C C . ILE A 1 198 ? 12.844 6.688 -19.910 1.00 96.31 198 ILE A C 1
ATOM 1580 O O . ILE A 1 198 ? 11.634 6.912 -19.943 1.00 96.31 198 ILE A O 1
ATOM 1584 N N . ILE A 1 199 ? 13.665 7.235 -19.023 1.00 95.12 199 ILE A N 1
ATOM 1585 C CA . ILE A 1 199 ? 13.279 8.238 -18.032 1.00 95.12 199 ILE A CA 1
ATOM 1586 C C . ILE A 1 199 ? 13.216 9.604 -18.726 1.00 95.12 199 ILE A C 1
ATOM 1588 O O . ILE A 1 199 ? 13.976 9.881 -19.651 1.00 95.12 199 ILE A O 1
ATOM 1592 N N . CYS A 1 200 ? 12.255 10.435 -18.335 1.00 90.81 200 CYS A N 1
ATOM 1593 C CA . CYS A 1 200 ? 11.980 11.747 -18.914 1.00 90.81 200 CYS A CA 1
ATOM 1594 C C . CYS A 1 200 ? 11.509 12.733 -17.837 1.00 90.81 200 CYS A C 1
ATOM 1596 O O . CYS A 1 200 ? 10.994 12.338 -16.790 1.00 90.81 200 CYS A O 1
ATOM 1598 N N . GLY A 1 201 ? 11.613 14.023 -18.138 1.00 87.75 201 GLY A N 1
ATOM 1599 C CA . GLY A 1 201 ? 11.131 15.118 -17.304 1.00 87.75 201 GLY A CA 1
ATOM 1600 C C . GLY A 1 201 ? 11.239 16.449 -18.045 1.00 87.75 201 GLY A C 1
ATOM 1601 O O . GLY A 1 201 ? 11.723 16.500 -19.177 1.00 87.75 201 GLY A O 1
ATOM 1602 N N . GLY A 1 202 ? 10.753 17.517 -17.418 1.00 81.56 202 GLY A N 1
ATOM 1603 C CA . GLY A 1 202 ? 10.876 18.880 -17.933 1.00 81.56 202 GLY A CA 1
ATOM 1604 C C . GLY A 1 202 ? 12.220 19.521 -17.581 1.00 81.56 202 GLY A C 1
ATOM 1605 O O . GLY A 1 202 ? 12.998 18.968 -16.808 1.00 81.56 202 GLY A O 1
ATOM 1606 N N . GLU A 1 203 ? 12.445 20.734 -18.087 1.00 77.81 203 GLU A N 1
ATOM 1607 C CA . GLU A 1 203 ? 13.687 21.524 -17.956 1.00 77.81 203 GLU A CA 1
ATOM 1608 C C . GLU A 1 203 ? 14.243 21.624 -16.519 1.00 77.81 203 GLU A C 1
ATOM 1610 O O . GLU A 1 203 ? 15.451 21.661 -16.325 1.00 77.81 203 GLU A O 1
ATOM 1615 N N . TYR A 1 204 ? 13.375 21.597 -15.501 1.00 80.31 204 TYR A N 1
A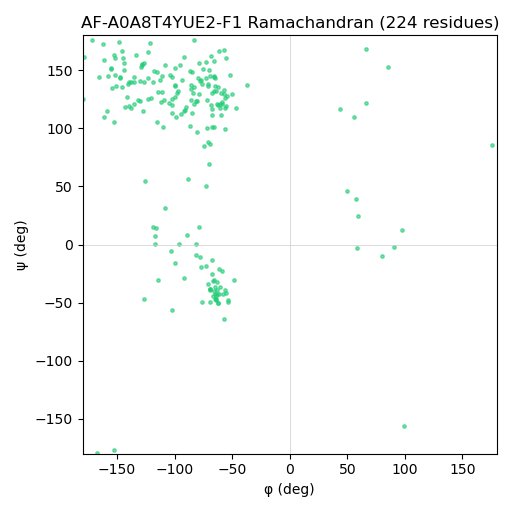TOM 1616 C CA . TYR A 1 204 ? 13.747 21.679 -14.079 1.00 80.31 204 TYR A CA 1
ATOM 1617 C C . TYR A 1 204 ? 13.571 20.344 -13.331 1.00 80.31 204 TYR A C 1
ATOM 1619 O O . TYR A 1 204 ? 13.208 20.323 -12.157 1.00 80.31 204 TYR A O 1
ATOM 1627 N N . SER A 1 205 ? 13.745 19.213 -14.027 1.00 86.06 205 SER A N 1
ATOM 1628 C CA . SER A 1 205 ? 13.546 17.856 -13.481 1.00 86.06 205 SER A CA 1
ATOM 1629 C C . SER A 1 205 ? 14.811 16.988 -13.452 1.00 86.06 205 SER A C 1
ATOM 1631 O O . SER A 1 205 ? 14.698 15.809 -13.121 1.00 86.06 205 SER A O 1
ATOM 1633 N N . GLU A 1 206 ? 15.992 17.531 -13.767 1.00 88.31 206 GLU A N 1
ATOM 1634 C CA . GLU A 1 206 ? 17.250 16.766 -13.877 1.00 88.31 206 GLU A CA 1
ATOM 1635 C C . GLU A 1 206 ? 17.549 15.931 -12.618 1.00 88.31 206 GLU A C 1
ATOM 1637 O O . GLU A 1 206 ? 17.725 14.717 -12.723 1.00 88.31 206 GLU A O 1
ATOM 1642 N N . ASP A 1 207 ? 17.478 16.529 -11.422 1.00 90.44 207 ASP A N 1
ATOM 1643 C CA . ASP A 1 207 ? 17.660 15.817 -10.145 1.00 90.44 207 ASP A CA 1
ATOM 1644 C C . ASP A 1 207 ? 16.684 14.635 -9.983 1.00 90.44 207 ASP A C 1
ATOM 1646 O O . ASP A 1 207 ? 17.061 13.561 -9.513 1.00 90.44 207 ASP A O 1
ATOM 1650 N N . ARG A 1 208 ? 15.425 14.804 -10.421 1.00 90.88 208 ARG A N 1
ATOM 1651 C CA . ARG A 1 208 ? 14.394 13.750 -10.362 1.00 90.88 208 ARG A CA 1
ATOM 1652 C C . ARG A 1 208 ? 14.694 12.616 -11.334 1.00 90.88 208 ARG A C 1
ATOM 1654 O O . ARG A 1 208 ? 14.462 11.453 -11.019 1.00 90.88 208 ARG A O 1
ATOM 1661 N N . MET A 1 209 ? 15.199 12.959 -12.517 1.00 92.69 209 MET A N 1
ATOM 1662 C CA . MET A 1 209 ? 15.573 12.005 -13.559 1.00 92.69 209 MET A CA 1
ATOM 1663 C C . MET A 1 209 ? 16.812 11.192 -13.154 1.00 92.69 209 MET A C 1
ATOM 1665 O O . MET A 1 209 ? 16.834 9.978 -13.357 1.00 92.69 209 MET A O 1
ATOM 1669 N N . ILE A 1 210 ? 17.795 11.830 -12.508 1.00 93.69 210 ILE A N 1
ATOM 1670 C CA . ILE A 1 210 ? 18.974 11.171 -11.924 1.00 93.69 210 ILE A CA 1
ATOM 1671 C C . ILE A 1 210 ? 18.557 10.219 -10.791 1.00 93.69 210 ILE A C 1
ATOM 1673 O O . ILE A 1 210 ? 18.968 9.057 -10.786 1.00 93.69 210 ILE A O 1
ATOM 1677 N N . GLU A 1 211 ? 17.703 10.672 -9.870 1.00 94.88 211 GLU A N 1
ATOM 1678 C CA . GLU A 1 211 ? 17.216 9.864 -8.742 1.00 94.88 211 GLU A CA 1
ATOM 1679 C C . GLU A 1 211 ? 16.361 8.668 -9.203 1.00 94.88 211 GLU A C 1
ATOM 1681 O O . GLU A 1 211 ? 16.565 7.537 -8.760 1.00 94.88 211 GLU A O 1
ATOM 1686 N N . CYS A 1 212 ? 15.475 8.873 -10.181 1.00 95.50 212 CYS A N 1
ATOM 1687 C CA . CYS A 1 212 ? 14.742 7.788 -10.838 1.00 95.50 212 CYS A CA 1
ATOM 1688 C C . CYS A 1 212 ? 15.696 6.797 -11.542 1.00 95.50 212 CYS A C 1
ATOM 1690 O O . CYS A 1 212 ? 15.487 5.583 -11.495 1.00 95.50 212 CYS A O 1
ATOM 1692 N N . GLY A 1 213 ? 16.791 7.290 -12.134 1.00 96.38 213 GLY A N 1
ATOM 1693 C CA . GLY A 1 213 ? 17.848 6.459 -12.718 1.00 96.38 213 GLY A CA 1
ATOM 1694 C C . GLY A 1 213 ? 18.569 5.590 -11.682 1.00 96.38 213 GLY A C 1
ATOM 1695 O O . GLY A 1 213 ? 18.840 4.417 -11.950 1.00 96.38 213 GLY A O 1
ATOM 1696 N N . ARG A 1 214 ? 18.819 6.126 -10.479 1.00 96.50 214 ARG A N 1
ATOM 1697 C CA . ARG A 1 214 ? 19.367 5.379 -9.333 1.00 96.50 214 ARG A CA 1
ATOM 1698 C C . ARG A 1 214 ? 18.418 4.256 -8.898 1.00 96.50 214 ARG A C 1
ATOM 1700 O O . ARG A 1 214 ? 18.843 3.103 -8.823 1.00 96.50 214 ARG A O 1
ATOM 1707 N N . MET A 1 215 ? 17.134 4.563 -8.703 1.00 96.69 215 MET A N 1
ATOM 1708 C CA . MET A 1 215 ? 16.106 3.566 -8.359 1.00 96.69 215 MET A CA 1
ATOM 1709 C C . MET A 1 215 ? 15.997 2.457 -9.419 1.00 96.69 215 MET A C 1
ATOM 1711 O O . MET A 1 215 ? 15.933 1.275 -9.083 1.00 96.69 215 MET A O 1
ATOM 1715 N N . ALA A 1 216 ? 16.031 2.806 -10.710 1.00 96.50 216 ALA A N 1
ATOM 1716 C CA . ALA A 1 216 ? 15.960 1.831 -11.800 1.00 96.50 216 ALA A CA 1
ATOM 1717 C C . ALA A 1 216 ? 17.199 0.908 -11.868 1.00 96.50 216 ALA A C 1
ATOM 1719 O O . ALA A 1 216 ? 17.078 -0.263 -12.244 1.00 96.50 216 ALA A O 1
ATOM 1720 N N . LEU A 1 217 ? 18.386 1.385 -11.471 1.00 95.75 217 LEU A N 1
ATOM 1721 C CA . LEU A 1 217 ? 19.573 0.530 -11.313 1.00 95.75 217 LEU A CA 1
ATOM 1722 C C . LEU A 1 217 ? 19.395 -0.469 -10.160 1.00 95.75 217 LEU A C 1
ATOM 1724 O O . LEU A 1 217 ? 19.692 -1.656 -10.318 1.00 95.75 217 LEU A O 1
ATOM 1728 N N . GLU A 1 218 ? 18.873 -0.012 -9.022 1.00 96.62 218 GLU A N 1
ATOM 1729 C CA . GLU A 1 218 ? 18.631 -0.843 -7.833 1.00 96.62 218 GLU A CA 1
ATOM 1730 C C . GLU A 1 218 ? 17.559 -1.915 -8.095 1.00 96.62 218 GLU A C 1
ATOM 1732 O O . GLU A 1 218 ? 17.766 -3.089 -7.771 1.00 96.62 218 GLU A O 1
ATOM 1737 N N . LYS A 1 219 ? 16.495 -1.555 -8.827 1.00 95.38 219 LYS A N 1
ATOM 1738 C CA . LYS A 1 219 ? 15.432 -2.451 -9.330 1.00 95.38 219 LYS A CA 1
ATOM 1739 C C . LYS A 1 219 ? 15.847 -3.239 -10.591 1.00 95.38 219 LYS A C 1
ATOM 1741 O O . LYS A 1 219 ? 15.033 -3.866 -11.267 1.00 95.38 219 LYS A O 1
ATOM 1746 N N . ARG A 1 220 ? 17.152 -3.279 -10.896 1.00 95.81 220 ARG A N 1
ATOM 1747 C CA . ARG A 1 220 ? 17.788 -4.170 -11.889 1.00 95.81 220 ARG A CA 1
ATOM 1748 C C . ARG A 1 220 ? 17.232 -4.052 -13.313 1.00 95.81 220 ARG A C 1
ATOM 1750 O O . ARG A 1 220 ? 17.094 -5.072 -14.000 1.00 95.81 220 ARG A O 1
ATOM 1757 N N . PHE A 1 221 ? 16.914 -2.847 -13.781 1.00 96.12 221 PHE A N 1
ATOM 1758 C CA . PHE A 1 221 ? 16.662 -2.626 -15.208 1.00 96.12 221 PHE A CA 1
ATOM 1759 C C . PHE A 1 221 ? 17.958 -2.867 -16.007 1.00 96.12 221 PHE A C 1
ATOM 1761 O O . PHE A 1 221 ? 19.026 -2.374 -15.655 1.00 96.12 221 PHE A O 1
ATOM 1768 N N . GLU A 1 222 ? 17.882 -3.634 -17.098 1.00 95.00 222 GLU A N 1
ATOM 1769 C CA . GLU A 1 222 ? 19.043 -3.993 -17.935 1.00 95.00 222 GLU A CA 1
ATOM 1770 C C . GLU A 1 222 ? 19.497 -2.860 -18.864 1.00 95.00 222 GLU A C 1
ATOM 1772 O O . GLU A 1 222 ? 20.594 -2.904 -19.429 1.00 95.00 222 GLU A O 1
ATOM 1777 N N . ARG A 1 223 ? 18.617 -1.885 -19.107 1.00 95.56 223 ARG A N 1
ATOM 1778 C CA . ARG A 1 223 ? 18.841 -0.790 -20.050 1.00 95.56 223 ARG A CA 1
ATOM 1779 C C . ARG A 1 223 ? 18.037 0.435 -19.633 1.00 95.56 223 ARG A C 1
ATOM 1781 O O . ARG A 1 223 ? 16.826 0.482 -19.827 1.00 95.56 223 ARG A O 1
ATOM 1788 N N . ILE A 1 224 ? 18.737 1.421 -19.093 1.00 96.25 224 ILE A N 1
ATOM 1789 C CA . ILE A 1 224 ? 18.178 2.695 -18.647 1.00 96.25 224 ILE A CA 1
ATOM 1790 C C . ILE A 1 224 ? 18.684 3.775 -19.603 1.00 96.25 224 ILE A C 1
ATOM 1792 O O . ILE A 1 224 ? 19.879 3.833 -19.896 1.00 96.25 224 ILE A O 1
ATOM 1796 N N . TYR A 1 225 ? 17.770 4.608 -20.085 1.00 94.12 225 TYR A N 1
ATOM 1797 C CA . TYR A 1 225 ? 18.072 5.893 -20.708 1.00 94.12 225 TYR A CA 1
ATOM 1798 C C . TYR A 1 225 ? 17.484 7.003 -19.840 1.00 94.12 225 TYR A C 1
ATOM 1800 O O . TYR A 1 225 ? 16.450 6.796 -19.201 1.00 94.12 225 TYR A O 1
ATOM 1808 N N . VAL A 1 226 ? 18.149 8.153 -19.846 1.00 89.50 226 VAL A N 1
ATOM 1809 C CA . VAL A 1 226 ? 17.808 9.387 -19.129 1.00 89.50 226 VAL A CA 1
ATOM 1810 C C . VAL A 1 226 ? 18.014 10.543 -20.104 1.00 89.50 226 VAL A C 1
ATOM 1812 O O . VAL A 1 226 ? 18.981 10.425 -20.895 1.00 89.50 226 VAL A O 1
#

pLDDT: mean 75.44, std 23.73, range [23.53, 97.5]

Nearest PDB structures (foldseek):
  4l9d-assembly2_B  TM=8.668E-01  e=1.076E-05  Vibrio cholerae M66-2
  6aem-assembly2_B  TM=8.476E-01  e=9.511E-06  Vibrio anguillarum
  7biz-assembly1_A  TM=7.727E-01  e=4.553E-03  Bacteroides thetaiotaomicron
  4r5o-assembly3_C  TM=6.413E-01  e=1.409E-03  Bacteroides thetaiotaomicron VPI-5482
  7kv7-assembly1_AAA  TM=6.999E-01  e=2.563E-02  Bacteroides fluxus YIT 12057

Radius of gyration: 36.18 Å; Cα contacts (8 Å, |Δi|>4): 334; chains: 1; bounding box: 71×42×114 Å

Solvent-accessible surface area (backbone atoms only — not comparable to full-atom values): 14402 Å² total; per-residue (Å²): 132,85,81,92,87,87,79,87,86,86,88,88,80,86,86,86,89,84,91,86,83,87,88,83,93,80,82,90,85,87,81,89,79,83,88,75,85,75,76,78,75,82,78,78,75,74,78,72,82,80,80,75,77,79,85,70,58,43,47,42,38,70,42,76,51,77,68,78,91,58,64,52,33,47,66,40,81,48,43,37,45,62,64,53,48,50,86,82,71,57,72,74,46,40,39,33,24,48,73,86,40,82,77,46,62,52,80,54,49,73,50,57,49,84,59,72,42,72,41,33,42,34,42,38,31,28,55,85,84,47,62,29,67,31,71,48,78,65,52,50,24,37,78,56,78,86,65,79,85,72,82,74,93,55,98,63,42,67,48,80,46,64,42,19,40,74,49,86,90,40,79,85,58,81,51,56,50,77,69,52,49,53,48,51,50,47,45,41,35,64,80,66,57,28,37,24,39,36,47,36,52,27,98,92,17,61,72,41,35,53,51,51,50,52,51,40,55,75,68,62,46,81,40,78,46,111

Mean predicted aligned error: 16.12 Å

Secondary structure (DSSP, 8-state):
-------------------------------PPP----PPPP---PPPP---PPPPPPB--EEEPSP-SSPPBTT-EEEEEE--B-SS-PPPEEEEEETTEEEE-SSSEEEE--SSEEEEEEEEEE-SS-EEEEEEEEEEEBPP--S-------S--EEEEESS---TT-TTSPPPPHHHHHHHHHIIIIIS---EEEEE--TT-HHHHHHHHHHHHHTT-SEEE-